Protein 5LY8 (pdb70)

Sequence (230 aa):
VKQKSSERVYHLDFNQTPTGVTLNNGVTAFPYYEHGNDANVQSGPFGYANGIAYPSTERRTASNYWNGPSMSSGTIPKNSNGSNTTANFQFVNRVNVGTTNAAEVGRFEFNLTYQGKIVASLALFDDSASNDDQQWVFSGTVVYYDGSQAQMLFFDLLPRNYYRDGNYNAVITTKMMGDQLTFRLDRIDLGDGGIETRTVSGFSSVPIDGWTAWFPGFSDQQRRGWSINWQDSYFEWINVDYW

InterPro domains:
  IPR006520 Distal tail protein, N-terminal [TIGR01633] (4-124)
  IPR008841 Siphovirus-type tail component, RIFT-related domain [PF05709] (25-118)
  IPR054064 Distal tail component, second carbohydrate binding domain [PF21869] (380-602)
  IPR054738 Siphovirus-type tail component, C-terminal domain [PF22768] (610-678)

B-factor: mean 20.37, std 14.63, range [8.49, 148.37]

Organism: NCBI:txid1414736

Solvent-accessible surface area: 10463 Å² total; per-residue (Å²): 138,138,99,94,66,32,118,44,39,84,13,50,3,112,123,92,15,112,77,32,69,107,48,95,20,31,29,24,18,30,67,112,126,107,66,26,81,52,23,50,41,44,34,88,17,37,70,50,143,17,27,0,88,22,51,69,147,155,80,78,37,63,68,12,48,1,0,0,0,11,12,117,6,86,124,9,88,91,47,28,22,42,25,27,2,44,1,13,0,81,0,42,0,7,2,90,50,47,25,1,0,14,0,0,1,0,0,8,62,142,51,129,6,10,0,3,0,1,0,15,1,86,38,46,99,83,47,48,0,8,0,1,0,17,0,62,40,28,115,133,43,95,99,36,15,108,37,112,5,80,55,124,77,18,131,77,10,36,4,33,1,1,1,18,3,92,27,52,87,0,19,2,65,0,38,31,65,80,94,34,126,19,8,114,35,52,83,98,11,108,41,2,48,86,46,28,3,44,6,4,2,0,0,5,3,13,37,22,69,54,128,39,21,68,28,20,0,39,32,0,39,0,20,3,28,62,1,55,84,140

Secondary structure (DSSP, 8-state):
-EEEEEEEEEE--SS---S-EES-S-----GGGTTPPPPEE-S-EEEETTEEEE-------SSEEE-EEEEE-PPPTTS-SSS-EEEEEEEEEE--TT-BEEEEEEEEETTEEEEEEEEEE--TT---EEEEEEES-GGG-EEEEEEEE-TTTS-SEEEEEEEEEETTEEEEEEEETTTS-EEEEEEE-TTGGG----EEEEE--EETTPPB-EEEEEEEEEEEEEEEE-

Structure (mmCIF, N/CA/C/O backbone):
data_5LY8
#
_entry.id   5LY8
#
_cell.length_a   49.020
_cell.length_b   63.670
_cell.length_c   74.460
_cell.angle_alpha   90.00
_cell.angle_beta   90.00
_cell.angle_gamma   90.00
#
_symmetry.space_group_name_H-M   'P 2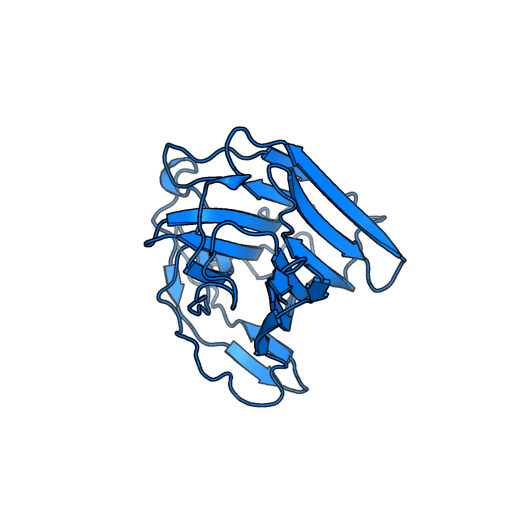1 21 21'
#
loop_
_entity.id
_entity.type
_entity.pdbx_description
1 polymer 'Tail component'
2 non-polymer 'MAGNESIUM ION'
3 water water
#
loop_
_atom_site.group_PDB
_atom_site.id
_atom_site.type_symbol
_atom_site.label_atom_id
_atom_site.label_alt_id
_atom_site.label_comp_id
_atom_site.label_asym_id
_atom_site.label_entity_id
_atom_site.label_seq_id
_atom_site.pdbx_PDB_ins_code
_atom_site.Cartn_x
_atom_site.Cartn_y
_atom_site.Cartn_z
_atom_site.occupancy
_atom_site.B_iso_or_equiv
_atom_site.auth_seq_id
_atom_site.auth_comp_id
_atom_site.auth_asym_id
_atom_site.auth_atom_id
_atom_site.pdbx_PDB_model_num
ATOM 1 N N . VAL A 1 10 ? 65.590 34.195 47.561 1.00 83.19 10 VAL A N 1
ATOM 2 C CA . VAL A 1 10 ? 64.275 34.035 46.890 1.00 81.49 10 VAL A CA 1
ATOM 3 C C . VAL A 1 10 ? 64.360 34.661 45.528 1.00 80.53 10 VAL A C 1
ATOM 4 O O . VAL A 1 10 ? 64.742 35.777 45.427 1.00 80.90 10 VAL A O 1
ATOM 8 N N . LYS A 1 11 ? 63.995 33.902 44.515 1.00 71.60 11 LYS A N 1
ATOM 9 C CA . LYS A 1 11 ? 63.800 34.348 43.152 1.00 68.23 11 LYS A CA 1
ATOM 10 C C . LYS A 1 11 ? 62.347 34.085 42.779 1.00 62.78 11 LYS A C 1
ATOM 11 O O . LYS A 1 11 ? 61.643 33.451 43.515 1.00 61.86 11 LYS A O 1
ATOM 17 N N . GLN A 1 12 ? 61.909 34.591 41.637 1.00 52.04 12 GLN A N 1
ATOM 18 C CA . GLN A 1 12 ? 60.524 34.373 41.191 1.00 47.62 12 GLN A CA 1
ATOM 19 C C . GLN A 1 12 ? 60.403 34.007 39.711 1.00 42.36 12 GLN A C 1
ATOM 20 O O . GLN A 1 12 ? 61.230 34.378 38.930 1.00 39.99 12 GLN A O 1
ATOM 26 N N . LYS A 1 13 ? 59.334 33.306 39.337 1.00 33.01 13 LYS A N 1
ATOM 27 C CA . LYS A 1 13 ? 59.051 33.029 37.936 1.00 30.66 13 LYS A CA 1
ATOM 28 C C . LYS A 1 13 ? 57.526 32.976 37.622 1.00 28.99 13 LYS A C 1
ATOM 29 O O . LYS A 1 13 ? 56.742 33.012 38.540 1.00 29.51 13 LYS A O 1
ATOM 35 N N . SER A 1 14 ? 57.138 32.879 36.346 1.00 21.54 14 SER A N 1
ATOM 36 C CA A SER A 1 14 ? 55.737 32.651 35.997 0.50 20.02 14 SER A CA 1
ATOM 37 C CA B SER A 1 14 ? 55.740 32.652 35.987 0.50 19.71 14 SER A CA 1
ATOM 38 C C . SER A 1 14 ? 55.523 31.159 35.773 1.00 23.04 14 SER A C 1
ATOM 39 O O . SER A 1 14 ? 56.458 30.451 35.365 1.00 23.48 14 SER A O 1
ATOM 44 N N . GLU A 1 15 ? 54.320 30.659 36.112 1.00 17.95 15 GLU A N 1
ATOM 45 C CA . GLU A 1 15 ? 54.004 29.245 35.977 1.00 16.56 15 GLU A CA 1
ATOM 46 C C . GLU A 1 15 ? 52.685 29.115 35.230 1.00 17.44 15 GLU A C 1
ATOM 47 O O . GLU A 1 15 ? 51.628 29.425 35.792 1.00 16.33 15 GLU A O 1
ATOM 53 N N . ARG A 1 16 ? 52.734 28.657 33.981 1.00 16.25 16 ARG A N 1
ATOM 54 C CA . ARG A 1 16 ? 51.539 28.475 33.196 1.00 16.19 16 ARG A CA 1
ATOM 55 C C . ARG A 1 16 ? 50.780 27.246 33.645 1.00 19.65 16 ARG A C 1
ATOM 56 O O . ARG A 1 16 ? 51.382 26.181 33.816 1.00 23.51 16 ARG A O 1
ATOM 64 N N . VAL A 1 17 ? 49.487 27.403 33.925 1.00 14.72 17 VAL A N 1
ATOM 65 C CA . VAL A 1 17 ? 48.628 26.319 34.376 1.00 14.62 17 VAL A CA 1
ATOM 66 C C . VAL A 1 17 ? 48.082 25.577 33.166 1.00 16.06 17 VAL A C 1
ATOM 67 O O . VAL A 1 17 ? 48.028 24.341 33.191 1.00 16.53 17 VAL A O 1
ATOM 71 N N . TYR A 1 18 ? 47.653 26.309 32.123 1.00 13.53 18 TYR A N 1
ATOM 72 C CA . TYR A 1 18 ? 47.125 25.658 30.930 1.00 14.10 18 TYR A CA 1
ATOM 73 C C . TYR A 1 18 ? 47.263 26.662 29.824 1.00 14.13 18 TYR A C 1
ATOM 74 O O . TYR A 1 18 ? 47.398 27.860 30.082 1.00 13.93 18 TYR A O 1
ATOM 83 N N . HIS A 1 19 ? 47.170 26.168 28.593 1.00 13.98 19 HIS A N 1
ATOM 84 C CA . HIS A 1 19 ? 47.167 27.008 27.420 1.00 13.14 19 HIS A CA 1
ATOM 85 C C . HIS A 1 19 ? 46.330 26.328 26.359 1.00 15.25 19 HIS A C 1
ATOM 86 O O . HIS A 1 19 ? 46.597 25.174 25.987 1.00 15.30 19 HIS A O 1
ATOM 93 N N . LEU A 1 20 ? 45.282 27.012 25.907 1.00 12.75 20 LEU A N 1
ATOM 94 C CA . LEU A 1 20 ? 44.472 26.550 24.780 1.00 12.59 20 LEU A CA 1
ATOM 95 C C . LEU A 1 20 ? 44.804 27.398 23.568 1.00 12.11 20 LEU A C 1
ATOM 96 O O . LEU A 1 20 ? 44.631 28.611 23.616 1.00 13.03 20 LEU A O 1
ATOM 101 N N . ASP A 1 21 ? 45.303 26.782 22.505 1.00 12.82 21 ASP A N 1
ATOM 102 C CA . ASP A 1 21 ? 45.518 27.491 21.240 1.00 12.90 21 ASP A CA 1
ATOM 103 C C . ASP A 1 21 ? 44.446 27.148 20.209 1.00 13.96 21 ASP A C 1
ATOM 104 O O . ASP A 1 21 ? 44.418 27.750 19.134 1.00 13.36 21 ASP A O 1
ATOM 109 N N . PHE A 1 22 ? 43.587 26.172 20.505 1.00 12.88 22 PHE A N 1
ATOM 110 C CA . PHE A 1 22 ? 42.458 25.758 19.665 1.00 13.17 22 PHE A CA 1
ATOM 111 C C . PHE A 1 22 ? 42.882 25.116 18.350 1.00 15.72 22 PHE A C 1
ATOM 112 O O . PHE A 1 22 ? 42.015 24.925 17.499 1.00 17.08 22 PHE A O 1
ATOM 120 N N . ASN A 1 23 ? 44.158 24.733 18.202 1.00 13.61 23 ASN A N 1
ATOM 121 C CA . ASN A 1 23 ? 44.603 24.027 16.974 1.00 14.99 23 ASN A CA 1
ATOM 122 C C . ASN A 1 23 ? 43.962 22.626 16.898 1.00 23.47 23 ASN A C 1
ATOM 123 O O . ASN A 1 23 ? 43.733 22.085 15.853 1.00 21.31 23 ASN A O 1
ATOM 128 N N . GLN A 1 24 ? 43.703 22.063 18.056 1.00 24.24 24 GLN A N 1
ATOM 129 C CA . GLN A 1 24 ? 43.023 20.806 18.258 1.00 25.44 24 GLN A CA 1
ATOM 130 C C . GLN A 1 24 ? 41.992 21.002 19.376 1.00 26.44 24 GLN A C 1
ATOM 131 O O . GLN A 1 24 ? 42.110 21.925 20.172 1.00 21.72 24 GLN A O 1
ATOM 137 N N . THR A 1 25 ? 41.005 20.122 19.426 1.00 23.23 25 THR A N 1
ATOM 138 C CA . THR A 1 25 ? 39.995 20.131 20.466 1.00 22.25 25 THR A CA 1
ATOM 139 C C . THR A 1 25 ? 40.650 20.230 21.854 1.00 21.19 25 THR A C 1
ATOM 140 O O . THR A 1 25 ? 41.557 19.500 22.166 1.00 19.07 25 THR A O 1
ATOM 144 N N . PRO A 1 26 ? 40.226 21.236 22.614 1.00 16.38 26 PRO A N 1
ATOM 145 C CA . PRO A 1 26 ? 40.799 21.408 23.953 1.00 15.89 26 PRO A CA 1
ATOM 146 C C . PRO A 1 26 ? 40.661 20.164 24.830 1.00 18.23 26 PRO A C 1
ATOM 147 O O . PRO A 1 26 ? 39.650 19.459 24.768 1.00 18.21 26 PRO A O 1
ATOM 151 N N . THR A 1 27 ? 41.678 19.924 25.646 1.00 16.68 27 THR A N 1
ATOM 152 C CA . THR A 1 27 ? 41.678 18.860 26.642 1.00 16.98 27 THR A CA 1
ATOM 153 C C . THR A 1 27 ? 41.829 19.523 28.011 1.00 16.42 27 THR A C 1
ATOM 154 O O . THR A 1 27 ? 42.192 20.687 28.112 1.00 17.46 27 THR A O 1
ATOM 158 N N . GLY A 1 28 ? 41.519 18.763 29.058 1.00 16.47 28 GLY A N 1
ATOM 159 C CA . GLY A 1 28 ? 41.616 19.222 30.437 1.00 16.61 28 GLY A CA 1
ATOM 160 C C . GLY A 1 28 ? 40.617 20.307 30.748 1.00 18.26 28 GLY A C 1
ATOM 161 O O . GLY A 1 28 ? 40.888 21.184 31.582 1.00 18.97 28 GLY A O 1
ATOM 162 N N . VAL A 1 29 ? 39.461 20.254 30.076 1.00 14.79 29 VAL A N 1
ATOM 163 C CA . VAL A 1 29 ? 38.387 21.230 30.248 1.00 13.72 29 VAL A CA 1
ATOM 164 C C . VAL A 1 29 ? 37.045 20.526 30.309 1.00 17.05 29 VAL A C 1
ATOM 165 O O . VAL A 1 29 ? 36.917 19.361 29.879 1.00 18.94 29 VAL A O 1
ATOM 169 N N . THR A 1 30 ? 36.019 21.242 30.805 1.00 15.40 30 THR A N 1
ATOM 170 C CA . THR A 1 30 ? 34.663 20.731 30.811 1.00 16.29 30 THR A CA 1
ATOM 171 C C . THR A 1 30 ? 33.747 21.713 30.117 1.00 16.61 30 THR A C 1
ATOM 172 O O . THR A 1 30 ? 33.925 22.936 30.223 1.00 14.81 30 THR A O 1
ATOM 176 N N . LEU A 1 31 ? 32.771 21.182 29.410 1.00 14.57 31 LEU A N 1
ATOM 177 C CA . LEU A 1 31 ? 31.838 21.957 28.628 1.00 14.18 31 LEU A CA 1
ATOM 178 C C . LEU A 1 31 ? 30.540 22.166 29.333 1.00 14.72 31 LEU A C 1
ATOM 179 O O . LEU A 1 31 ? 29.993 21.238 29.927 1.00 14.94 31 LEU A O 1
ATOM 184 N N . ASN A 1 32 ? 30.020 23.400 29.274 1.00 12.90 32 ASN A N 1
ATOM 185 C CA . ASN A 1 32 ? 28.684 23.712 29.752 1.00 12.91 32 ASN A CA 1
ATOM 186 C C . ASN A 1 32 ? 28.388 23.302 31.201 1.00 14.04 32 ASN A C 1
ATOM 187 O O . ASN A 1 32 ? 27.248 22.928 31.515 1.00 14.58 32 ASN A O 1
ATOM 192 N N . ASN A 1 33 ? 29.368 23.467 32.100 1.00 13.03 33 ASN A N 1
ATOM 193 C CA . ASN A 1 33 ? 29.157 23.112 33.505 1.00 13.63 33 ASN A CA 1
ATOM 194 C C . ASN A 1 33 ? 29.970 24.020 34.426 1.00 17.12 33 ASN A C 1
ATOM 195 O O . ASN A 1 33 ? 30.473 23.566 35.474 1.00 18.19 33 ASN A O 1
ATOM 200 N N . GLY A 1 34 ? 30.101 25.286 34.043 1.00 13.88 34 GLY A N 1
ATOM 201 C CA . GLY A 1 34 ? 30.866 26.235 34.828 1.00 13.05 34 GLY A CA 1
ATOM 202 C C . GLY A 1 34 ? 30.017 27.227 35.582 1.00 13.29 34 GLY A C 1
ATOM 203 O O . GLY A 1 34 ? 28.851 26.969 35.889 1.00 13.10 34 GLY A O 1
ATOM 204 N N . VAL A 1 35 ? 30.610 28.381 35.863 1.00 11.16 35 VAL A N 1
ATOM 205 C CA . VAL A 1 35 ? 29.961 29.409 36.674 1.00 10.70 35 VAL A CA 1
ATOM 206 C C . VAL A 1 35 ? 29.801 30.668 35.842 1.00 10.39 35 VAL A C 1
ATOM 207 O O . VAL A 1 35 ? 30.761 31.137 35.218 1.00 11.27 35 VAL A O 1
ATOM 211 N N . THR A 1 36 ? 28.577 31.211 35.815 1.00 10.20 36 THR A N 1
ATOM 212 C CA . THR A 1 36 ? 28.277 32.471 35.112 1.00 10.36 36 THR A CA 1
ATOM 213 C C . THR A 1 36 ? 28.023 33.579 36.111 1.00 10.50 36 THR A C 1
ATOM 214 O O . THR A 1 36 ? 27.689 33.296 37.257 1.00 12.38 36 THR A O 1
ATOM 218 N N . ALA A 1 37 ? 28.211 34.840 35.703 1.00 10.15 37 ALA A N 1
ATOM 219 C CA . ALA A 1 37 ? 28.094 35.979 36.595 1.00 10.80 37 ALA A CA 1
ATOM 220 C C . ALA A 1 37 ? 26.876 36.857 36.338 1.00 11.74 37 ALA A C 1
ATOM 221 O O . ALA A 1 37 ? 26.357 37.464 37.280 1.00 11.94 37 ALA A O 1
ATOM 223 N N . PHE A 1 38 ? 26.398 36.949 35.082 1.00 10.60 38 PHE A N 1
ATOM 224 C CA . PHE A 1 38 ? 25.308 37.871 34.752 1.00 10.63 38 PHE A CA 1
ATOM 225 C C . PHE A 1 38 ? 24.161 37.706 35.760 1.00 11.39 38 PHE A C 1
ATOM 226 O O . PHE A 1 38 ? 23.622 36.604 35.917 1.00 10.68 38 PHE A O 1
ATOM 234 N N . PRO A 1 39 ? 23.764 38.796 36.444 1.00 10.46 39 PRO A N 1
ATOM 235 C CA . PRO A 1 39 ? 22.746 38.675 37.512 1.00 10.70 39 PRO A CA 1
ATOM 236 C C . PRO A 1 39 ? 21.346 38.740 36.923 1.00 11.79 39 PRO A C 1
ATOM 237 O O . PRO A 1 39 ? 20.627 39.752 37.038 1.00 11.55 39 PRO A O 1
ATOM 241 N N . TYR A 1 40 ? 20.952 37.628 36.283 1.00 10.58 40 TYR A N 1
ATOM 242 C CA . TYR A 1 40 ? 19.657 37.562 35.604 1.00 10.32 40 TYR A CA 1
ATOM 243 C C . TYR A 1 40 ? 18.500 37.945 36.501 1.00 12.72 40 TYR A C 1
ATOM 244 O O . TYR A 1 40 ? 17.536 38.551 36.040 1.00 12.27 40 TYR A O 1
ATOM 253 N N . TYR A 1 41 ? 18.612 37.597 37.783 1.00 11.79 41 TYR A N 1
ATOM 254 C CA . TYR A 1 41 ? 17.596 37.809 38.816 1.00 12.65 41 TYR A CA 1
ATOM 255 C C . TYR A 1 41 ? 17.370 39.293 39.124 1.00 13.78 41 TYR A C 1
ATOM 256 O O . TYR A 1 41 ? 16.419 39.625 39.827 1.00 16.93 41 TYR A O 1
ATOM 265 N N . GLU A 1 42 ? 18.303 40.161 38.720 1.00 11.97 42 GLU A N 1
ATOM 266 C CA . GLU A 1 42 ? 18.143 41.610 38.856 1.00 11.99 42 GLU A CA 1
ATOM 267 C C . GLU A 1 42 ? 17.631 42.249 37.576 1.00 13.07 42 GLU A C 1
ATOM 268 O O . GLU A 1 42 ? 17.267 43.412 37.610 1.00 13.71 42 GLU A O 1
ATOM 274 N N . HIS A 1 43 ? 17.667 41.521 36.457 1.00 11.76 43 HIS A N 1
ATOM 275 C CA . HIS A 1 43 ? 17.335 42.083 35.150 1.00 11.87 43 HIS A CA 1
ATOM 276 C C . HIS A 1 43 ? 15.999 41.604 34.597 1.00 12.75 43 HIS A C 1
ATOM 277 O O . HIS A 1 43 ? 15.685 41.867 33.425 1.00 13.82 43 HIS A O 1
ATOM 284 N N . GLY A 1 44 ? 15.203 40.917 35.417 1.00 12.97 44 GLY A N 1
ATOM 285 C CA . GLY A 1 44 ? 13.926 40.382 34.966 1.00 13.94 44 GLY A CA 1
ATOM 286 C C . GLY A 1 44 ? 14.046 39.184 34.045 1.00 14.65 44 GLY A C 1
ATOM 287 O O . GLY A 1 44 ? 13.090 38.830 33.351 1.00 16.72 44 GLY A O 1
ATOM 288 N N . ASN A 1 45 ? 15.217 38.543 34.034 1.00 12.66 45 ASN A N 1
ATOM 289 C CA . ASN A 1 45 ? 15.460 37.393 33.170 1.00 12.78 45 ASN A CA 1
ATOM 290 C C . ASN A 1 45 ? 15.405 36.097 33.954 1.00 13.95 45 ASN A C 1
ATOM 291 O O . ASN A 1 45 ? 15.574 36.068 35.178 1.00 14.15 45 ASN A O 1
ATOM 296 N N . ASP A 1 46 ? 15.254 34.994 33.211 1.00 13.11 46 ASP A N 1
ATOM 297 C CA . ASP A 1 46 ? 15.344 33.672 33.808 1.00 13.83 46 ASP A CA 1
ATOM 298 C C . ASP A 1 46 ? 16.819 33.253 33.841 1.00 13.75 46 ASP A C 1
ATOM 299 O O . ASP A 1 46 ? 17.704 33.945 33.293 1.00 13.44 46 ASP A O 1
ATOM 304 N N . ALA A 1 47 ? 17.105 32.130 34.513 1.00 13.36 47 ALA A N 1
ATOM 305 C CA . ALA A 1 47 ? 18.466 31.700 34.742 1.00 12.92 47 ALA A CA 1
ATOM 306 C C . ALA A 1 47 ? 19.307 31.572 33.494 1.00 13.09 47 ALA A C 1
ATOM 307 O O . ALA A 1 47 ? 18.865 31.042 32.488 1.00 13.44 47 ALA A O 1
ATOM 309 N N . ASN A 1 48 ? 20.578 31.981 33.620 1.00 11.37 48 ASN A N 1
ATOM 310 C CA . ASN A 1 48 ? 21.560 31.821 32.546 1.00 11.56 48 ASN A CA 1
ATOM 311 C C . ASN A 1 48 ? 21.692 30.347 32.158 1.00 13.39 48 ASN A C 1
ATOM 312 O O . ASN A 1 48 ? 21.707 29.480 33.043 1.00 13.85 48 ASN A O 1
ATOM 317 N N . VAL A 1 49 ? 21.871 30.071 30.872 1.00 11.99 49 VAL A N 1
ATOM 318 C CA . VAL A 1 49 ? 22.061 28.701 30.388 1.00 11.81 49 VAL A CA 1
ATOM 319 C C . VAL A 1 49 ? 23.396 28.581 29.681 1.00 12.73 49 VAL A C 1
ATOM 320 O O . VAL A 1 49 ? 23.787 29.458 28.897 1.00 11.51 49 VAL A O 1
ATOM 324 N N . GLN A 1 50 ? 24.085 27.473 29.954 1.00 11.75 50 GLN A N 1
ATOM 325 C CA . GLN A 1 50 ? 25.333 27.114 29.297 1.00 11.41 50 GLN A CA 1
ATOM 326 C C . GLN A 1 50 ? 25.019 25.885 28.454 1.00 13.51 50 GLN A C 1
ATOM 327 O O . GLN A 1 50 ? 24.731 24.824 29.007 1.00 13.39 50 GLN A O 1
ATOM 333 N N . SER A 1 51 ? 24.952 26.058 27.130 1.00 11.55 51 SER A N 1
ATOM 334 C CA . SER A 1 51 ? 24.630 24.943 26.235 1.00 12.17 51 SER A CA 1
ATOM 335 C C . SER A 1 51 ? 25.203 25.191 24.872 1.00 13.04 51 SER A C 1
ATOM 336 O O . SER A 1 51 ? 25.468 26.325 24.491 1.00 13.13 51 SER A O 1
ATOM 339 N N . GLY A 1 52 ? 25.304 24.122 24.114 1.00 13.59 52 GLY A N 1
ATOM 340 C CA . GLY A 1 52 ? 25.768 24.191 22.745 1.00 13.78 52 GLY A CA 1
ATOM 341 C C . GLY A 1 52 ? 27.260 23.994 22.589 1.00 14.51 52 GLY A C 1
ATOM 342 O O . GLY A 1 52 ? 28.013 23.960 23.557 1.00 14.99 52 GLY A O 1
ATOM 343 N N . PRO A 1 53 ? 27.703 23.863 21.335 1.00 14.54 53 PRO A N 1
ATOM 344 C CA . PRO A 1 53 ? 29.107 23.551 21.066 1.00 14.79 53 PRO A CA 1
ATOM 345 C C . PRO A 1 53 ? 29.960 24.761 20.696 1.00 14.74 53 PRO A C 1
ATOM 346 O O . PRO A 1 53 ? 29.463 25.848 20.404 1.00 13.16 53 PRO A O 1
ATOM 350 N N . PHE A 1 54 ? 31.262 24.515 20.623 1.00 14.34 54 PHE A N 1
ATOM 351 C CA . PHE A 1 54 ? 32.227 25.380 19.970 1.00 13.41 54 PHE A CA 1
ATOM 352 C C . PHE A 1 54 ? 32.669 24.640 18.727 1.00 15.64 54 PHE A C 1
ATOM 353 O O . PHE A 1 54 ? 32.953 23.439 18.814 1.00 16.79 54 PHE A O 1
ATOM 361 N N . GLY A 1 55 ? 32.790 25.349 17.622 1.00 13.81 55 GLY A N 1
ATOM 362 C CA . GLY A 1 55 ? 33.414 24.771 16.434 1.00 14.72 55 GLY A CA 1
ATOM 363 C C . GLY A 1 55 ? 34.853 25.259 16.355 1.00 15.39 55 GLY A C 1
ATOM 364 O O . GLY A 1 55 ? 35.119 26.414 16.700 1.00 16.25 55 GLY A O 1
ATOM 365 N N . TYR A 1 56 ? 35.813 24.406 15.953 1.00 15.44 56 TYR A N 1
ATOM 366 C CA . TYR A 1 56 ? 37.208 24.830 15.877 1.00 15.56 56 TYR A CA 1
ATOM 367 C C . TYR A 1 56 ? 37.693 24.881 14.445 1.00 17.41 56 TYR A C 1
ATOM 368 O O . TYR A 1 56 ? 37.533 23.901 13.717 1.00 18.17 56 TYR A O 1
ATOM 377 N N . ALA A 1 57 ? 38.266 26.015 14.021 1.00 14.85 57 ALA A N 1
ATOM 378 C CA . ALA A 1 57 ? 38.877 26.130 12.696 1.00 13.41 57 ALA A CA 1
ATOM 379 C C . ALA A 1 57 ? 40.011 27.124 12.769 1.00 12.72 57 ALA A C 1
ATOM 380 O O . ALA A 1 57 ? 39.858 28.179 13.369 1.00 12.56 57 ALA A O 1
ATOM 382 N N . ASN A 1 58 ? 41.135 26.820 12.106 1.00 13.05 58 ASN A N 1
ATOM 383 C CA . ASN A 1 58 ? 42.237 27.763 11.969 1.00 13.78 58 ASN A CA 1
ATOM 384 C C . ASN A 1 58 ? 42.811 28.273 13.284 1.00 13.53 58 ASN A C 1
ATOM 385 O O . ASN A 1 58 ? 43.231 29.426 13.343 1.00 14.68 58 ASN A O 1
ATOM 390 N N . GLY A 1 59 ? 42.791 27.437 14.324 1.00 12.52 59 GLY A N 1
ATOM 391 C CA . GLY A 1 59 ? 43.322 27.842 15.625 1.00 11.44 59 GLY A CA 1
ATOM 392 C C . GLY A 1 59 ? 42.396 28.774 16.372 1.00 13.13 59 GLY A C 1
ATOM 393 O O . GLY A 1 59 ? 42.833 29.553 17.235 1.00 12.98 59 GLY A O 1
ATOM 394 N N . ILE A 1 60 ? 41.096 28.698 16.052 1.00 12.10 60 ILE A N 1
ATOM 395 C CA . ILE A 1 60 ? 40.089 29.589 16.604 1.00 11.43 60 ILE A CA 1
ATOM 396 C C . ILE A 1 60 ? 38.840 28.809 17.014 1.00 12.56 60 ILE A C 1
ATOM 397 O O . ILE A 1 60 ? 38.392 27.913 16.290 1.00 12.51 60 ILE A O 1
ATOM 402 N N . ALA A 1 61 ? 38.295 29.149 18.188 1.00 11.73 61 ALA A N 1
ATOM 403 C CA . ALA A 1 61 ? 37.038 28.592 18.670 1.00 11.55 61 ALA A CA 1
ATOM 404 C C . ALA A 1 61 ? 35.895 29.532 18.308 1.00 13.06 61 ALA A C 1
ATOM 405 O O . ALA A 1 61 ? 35.952 30.746 18.607 1.00 13.04 61 ALA A O 1
ATOM 407 N N . TYR A 1 62 ? 34.830 28.970 17.707 1.00 11.77 62 TYR A N 1
ATOM 408 C CA . TYR A 1 62 ? 33.654 29.712 17.281 1.00 11.76 62 TYR A CA 1
ATOM 409 C C . TYR A 1 62 ? 32.470 29.228 18.103 1.00 13.56 62 TYR A C 1
ATOM 410 O O . TYR A 1 62 ? 31.964 28.134 17.872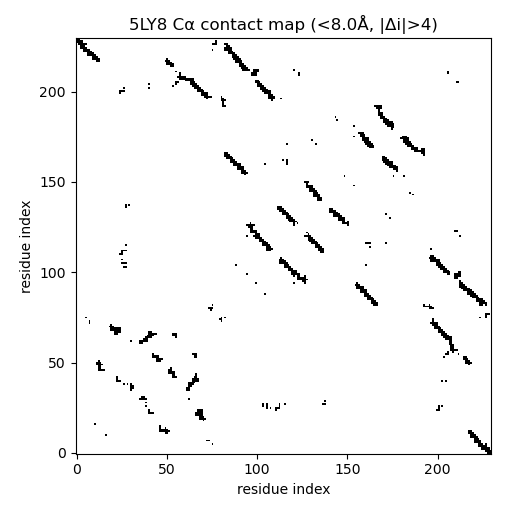 1.00 13.60 62 TYR A O 1
ATOM 419 N N . PRO A 1 63 ? 32.057 29.986 19.129 1.00 12.67 63 PRO A N 1
ATOM 420 C CA . PRO A 1 63 ? 30.907 29.533 19.914 1.00 13.52 63 PRO A CA 1
ATOM 421 C C . PRO A 1 63 ? 29.637 29.521 19.060 1.00 15.33 63 PRO A C 1
ATOM 422 O O . PRO A 1 63 ? 29.447 30.399 18.213 1.00 16.17 63 PRO A O 1
ATOM 426 N N . SER A 1 64 ? 28.805 28.484 19.215 1.00 14.03 64 SER A N 1
ATOM 427 C CA . SER A 1 64 ? 27.519 28.386 18.512 1.00 16.02 64 SER A CA 1
ATOM 428 C C . SER A 1 64 ? 26.276 28.679 19.344 1.00 19.93 64 SER A C 1
ATOM 429 O O . SER A 1 64 ? 26.106 28.074 20.412 1.00 19.53 64 SER A O 1
ATOM 432 N N . THR A 1 65 ? 25.362 29.530 18.825 1.00 18.52 65 THR A N 1
ATOM 433 C CA . THR A 1 65 ? 24.081 29.844 19.469 1.00 19.64 65 THR A CA 1
ATOM 434 C C . THR A 1 65 ? 22.978 29.715 18.415 1.00 23.16 65 THR A C 1
ATOM 435 O O . THR A 1 65 ? 23.256 29.701 17.205 1.00 22.22 65 THR A O 1
ATOM 439 N N . GLU A 1 66 ? 21.733 29.596 18.864 1.00 24.44 66 GLU A N 1
ATOM 440 C CA . GLU A 1 66 ? 20.581 29.593 17.972 1.00 26.07 66 GLU A CA 1
ATOM 441 C C . GLU A 1 66 ? 19.655 30.677 18.371 1.00 28.51 66 GLU A C 1
ATOM 442 O O . GLU A 1 66 ? 19.608 31.065 19.555 1.00 26.21 66 GLU A O 1
ATOM 448 N N A ARG A 1 67 ? 18.889 31.190 17.397 0.50 26.55 67 ARG A N 1
ATOM 449 N N B ARG A 1 67 ? 18.913 31.184 17.390 0.50 26.59 67 ARG A N 1
ATOM 450 C CA A ARG A 1 67 ? 17.914 32.228 17.657 0.50 26.58 67 ARG A CA 1
ATOM 451 C CA B ARG A 1 67 ? 17.894 32.194 17.577 0.50 26.69 67 ARG A CA 1
ATOM 452 C C A ARG A 1 67 ? 16.618 31.535 18.050 0.50 31.13 67 ARG A C 1
ATOM 453 C C B ARG A 1 67 ? 16.623 31.498 18.030 0.50 31.14 67 ARG A C 1
ATOM 454 O O A ARG A 1 67 ? 15.784 31.213 17.205 0.50 31.98 67 ARG A O 1
ATOM 455 O O B ARG A 1 67 ? 15.777 31.171 17.202 0.50 31.92 67 ARG A O 1
ATOM 470 N N . THR A 1 68 ? 16.437 31.322 19.348 1.00 26.22 68 THR A N 1
ATOM 471 C CA . THR A 1 68 ? 15.348 30.641 20.102 1.00 26.25 68 THR A CA 1
ATOM 472 C C . THR A 1 68 ? 14.722 31.562 21.136 1.00 28.08 68 THR A C 1
ATOM 473 O O . THR A 1 68 ? 15.418 32.039 22.001 1.00 22.67 68 THR A O 1
ATOM 477 N N . ALA A 1 69 ? 13.419 31.746 21.078 1.00 23.68 69 ALA A N 1
ATOM 478 C CA . ALA A 1 69 ? 12.790 32.897 21.705 1.00 22.36 69 ALA A CA 1
ATOM 479 C C . ALA A 1 69 ? 12.769 32.472 23.172 1.00 21.75 69 ALA A C 1
ATOM 480 O O . ALA A 1 69 ? 12.466 31.311 23.477 1.00 20.93 69 ALA A O 1
ATOM 482 N N . SER A 1 70 ? 13.244 33.348 24.075 1.00 17.45 70 SER A N 1
ATOM 483 C CA . SER A 1 70 ? 13.334 32.997 25.485 1.00 16.88 70 SER A CA 1
ATOM 484 C C . SER A 1 70 ? 13.457 34.265 26.303 1.00 17.15 70 SER A C 1
ATOM 485 O O . SER A 1 70 ? 13.476 35.374 25.747 1.00 17.39 70 SER A O 1
ATOM 488 N N . ASN A 1 71 ? 13.563 34.091 27.621 1.00 14.73 71 ASN A N 1
ATOM 489 C CA . ASN A 1 71 ? 13.805 35.211 28.521 1.00 13.98 71 ASN A CA 1
ATOM 490 C C . ASN A 1 71 ? 15.146 34.982 29.236 1.00 14.97 71 ASN A C 1
ATOM 491 O O . ASN A 1 71 ? 15.278 35.322 30.413 1.00 15.02 71 ASN A O 1
ATOM 496 N N . TYR A 1 72 ? 16.152 34.431 28.532 1.00 12.63 72 TYR A N 1
ATOM 497 C CA . TYR A 1 72 ? 17.445 34.202 29.176 1.00 12.15 72 TYR A CA 1
ATOM 498 C C . TYR A 1 72 ? 18.581 34.221 28.191 1.00 12.48 72 TYR A C 1
ATOM 499 O O . TYR A 1 72 ? 18.383 34.021 26.995 1.00 12.86 72 TYR A O 1
ATOM 508 N N . TRP A 1 73 ? 19.779 34.423 28.731 1.00 11.21 73 TRP A N 1
ATOM 509 C CA . TRP A 1 73 ? 21.029 34.344 27.983 1.00 10.23 73 TRP A CA 1
ATOM 510 C C . TRP A 1 73 ? 21.439 32.871 27.894 1.00 11.49 73 TRP A C 1
ATOM 511 O O . TRP A 1 73 ? 21.403 32.151 28.907 1.00 11.79 73 TRP A O 1
ATOM 522 N N . ASN A 1 74 ? 21.802 32.437 26.690 1.00 10.76 74 ASN A N 1
ATOM 523 C CA . ASN A 1 74 ? 22.186 31.043 26.464 1.00 11.61 74 ASN A CA 1
ATOM 524 C C . ASN A 1 74 ? 23.329 30.955 25.460 1.00 11.90 74 ASN A C 1
ATOM 525 O O . ASN A 1 74 ? 23.262 31.570 24.392 1.00 12.20 74 ASN A O 1
ATOM 530 N N . GLY A 1 75 ? 24.398 30.248 25.815 1.00 10.78 75 GLY A N 1
ATOM 531 C CA . GLY A 1 75 ? 25.468 29.971 24.871 1.00 10.61 75 GLY A CA 1
ATOM 532 C C . GLY A 1 75 ? 26.449 29.020 25.506 1.00 11.12 75 GLY A C 1
ATOM 533 O O . GLY A 1 75 ? 26.301 28.663 26.681 1.00 10.74 75 GLY A O 1
ATOM 534 N N . PRO A 1 76 ? 27.455 28.618 24.743 1.00 10.27 76 PRO A N 1
ATOM 535 C CA . PRO A 1 76 ? 28.411 27.626 25.244 1.00 10.63 76 PRO A CA 1
ATOM 536 C C . PRO A 1 76 ? 29.390 28.163 26.261 1.00 10.93 76 PRO A C 1
ATOM 537 O O . PRO A 1 76 ? 29.736 29.345 26.226 1.00 10.03 76 PRO A O 1
ATOM 541 N N . SER A 1 77 ? 29.831 27.285 27.152 1.00 10.77 77 SER A N 1
ATOM 542 C CA . SER A 1 77 ? 30.886 27.604 28.087 1.00 10.07 77 SER A CA 1
ATOM 543 C C . SER A 1 77 ? 31.930 26.524 28.120 1.00 10.92 77 SER A C 1
ATOM 544 O O . SER A 1 77 ? 31.658 25.345 27.793 1.00 11.28 77 SER A O 1
ATOM 547 N N . MET A 1 78 ? 33.119 26.913 28.571 1.00 11.22 78 MET A N 1
ATOM 548 C CA . MET A 1 78 ? 34.252 26.021 28.757 1.00 10.34 78 MET A CA 1
ATOM 549 C C . MET A 1 78 ? 34.878 26.389 30.087 1.00 11.87 78 MET A C 1
ATOM 550 O O . MET A 1 78 ? 34.996 27.581 30.407 1.00 11.16 78 MET A O 1
ATOM 555 N N A SER A 1 79 ? 35.269 25.369 30.871 0.50 10.78 79 SER A N 1
ATOM 556 N N B SER A 1 79 ? 35.273 25.383 30.862 0.50 11.47 79 SER A N 1
ATOM 557 C CA A SER A 1 79 ? 35.826 25.588 32.202 0.50 10.66 79 SER A CA 1
ATOM 558 C CA B SER A 1 79 ? 35.855 25.628 32.176 0.50 11.80 79 SER A CA 1
ATOM 559 C C A SER A 1 79 ? 36.993 24.677 32.454 0.50 13.06 79 SER A C 1
ATOM 560 C C B SER A 1 79 ? 36.983 24.677 32.463 0.50 13.79 79 SER A C 1
ATOM 561 O O A SER A 1 79 ? 37.069 23.597 31.883 0.50 12.76 79 SER A O 1
ATOM 562 O O B SER A 1 79 ? 37.060 23.609 31.880 0.50 13.43 79 SER A O 1
ATOM 567 N N . GLY A 1 80 ? 37.818 25.068 33.411 1.00 12.55 80 GLY A N 1
ATOM 568 C CA . GLY A 1 80 ? 38.935 24.231 33.841 1.00 13.79 80 GLY A CA 1
ATOM 569 C C . GLY A 1 80 ? 39.271 24.507 35.288 1.00 14.87 80 GLY A C 1
ATOM 570 O O . GLY A 1 80 ? 38.804 25.487 35.885 1.00 13.53 80 GLY A O 1
ATOM 571 N N . THR A 1 81 ? 40.105 23.645 35.846 1.00 13.45 81 THR A N 1
ATOM 572 C CA . THR A 1 81 ? 40.558 23.756 37.230 1.00 13.86 81 THR A CA 1
ATOM 573 C C . THR A 1 81 ? 41.931 24.385 37.315 1.00 15.52 81 THR A C 1
ATOM 574 O O . THR A 1 81 ? 42.755 24.241 36.399 1.00 15.99 81 THR A O 1
ATOM 578 N N . ILE A 1 82 ? 42.163 25.105 38.415 1.00 13.39 82 ILE A N 1
ATOM 579 C CA . ILE A 1 82 ? 43.431 25.801 38.630 1.00 12.95 82 ILE A CA 1
ATOM 580 C C . ILE A 1 82 ? 44.012 25.317 39.946 1.00 15.51 82 ILE A C 1
ATOM 581 O O . ILE A 1 82 ? 43.424 25.588 40.993 1.00 14.74 82 ILE A O 1
ATOM 586 N N . PRO A 1 83 ? 45.147 24.592 39.922 1.00 14.99 83 PRO A N 1
ATOM 587 C CA . PRO A 1 83 ? 45.773 24.151 41.174 1.00 16.53 83 PRO A CA 1
ATOM 588 C C . PRO A 1 83 ? 46.633 25.276 41.763 1.00 15.29 83 PRO A C 1
ATOM 589 O O . PRO A 1 83 ? 46.890 26.297 41.124 1.00 14.80 83 PRO A O 1
ATOM 593 N N . LYS A 1 84 ? 47.074 25.084 42.998 1.00 15.45 84 LYS A N 1
ATOM 594 C CA . LYS A 1 84 ? 47.982 26.013 43.680 1.00 16.15 84 LYS A CA 1
ATOM 595 C C . LYS A 1 84 ? 49.290 26.139 42.889 1.00 16.98 84 LYS A C 1
ATOM 596 O O . LYS A 1 84 ? 49.670 25.232 42.136 1.00 17.23 84 LYS A O 1
ATOM 602 N N . ASN A 1 85 ? 49.975 27.267 43.049 1.00 15.11 85 ASN A N 1
ATOM 603 C CA . ASN A 1 85 ? 51.276 27.423 42.405 1.00 15.72 85 ASN A CA 1
ATOM 604 C C . ASN A 1 85 ? 52.320 26.491 43.109 1.00 17.36 85 ASN A C 1
ATOM 605 O O . ASN A 1 85 ? 52.015 25.846 44.119 1.00 17.71 85 ASN A O 1
ATOM 610 N N . SER A 1 86 ? 53.537 26.405 42.576 1.00 17.80 86 SER A N 1
ATOM 611 C CA . SER A 1 86 ? 54.560 25.520 43.125 1.00 18.00 86 SER A CA 1
ATOM 612 C C . SER A 1 86 ? 55.002 25.894 44.536 1.00 21.68 86 SER A C 1
ATOM 613 O O . SER A 1 86 ? 55.636 25.072 45.218 1.00 21.34 86 SER A O 1
ATOM 616 N N . ASN A 1 87 ? 54.677 27.126 44.989 1.00 19.33 87 ASN A N 1
ATOM 617 C CA . ASN A 1 87 ? 54.961 27.563 46.352 1.00 18.74 87 ASN A CA 1
ATOM 618 C C . ASN A 1 87 ? 53.779 27.264 47.299 1.00 20.93 87 ASN A C 1
ATOM 619 O O . ASN A 1 87 ? 53.784 27.699 48.453 1.00 22.57 87 ASN A O 1
ATOM 624 N N . GLY A 1 88 ? 52.768 26.550 46.784 1.00 18.42 88 GLY A N 1
ATOM 625 C CA . GLY A 1 88 ? 51.616 26.138 47.578 1.00 18.13 88 GLY A CA 1
ATOM 626 C C . GLY A 1 88 ? 50.589 27.212 47.831 1.00 17.43 88 GLY A C 1
ATOM 627 O O . GLY A 1 88 ? 49.830 27.113 48.798 1.00 19.25 88 GLY A O 1
ATOM 628 N N . SER A 1 89 ? 50.527 28.232 46.973 1.00 16.18 89 SER A N 1
ATOM 629 C CA . SER A 1 89 ? 49.543 29.300 47.142 1.00 16.05 89 SER A CA 1
ATOM 630 C C . SER A 1 89 ? 48.585 29.359 45.984 1.00 15.89 89 SER A C 1
ATOM 631 O O . SER A 1 89 ? 48.980 29.207 44.821 1.00 15.37 89 SER A O 1
ATOM 634 N N . ASN A 1 90 ? 47.310 29.614 46.303 1.00 14.73 90 ASN A N 1
ATOM 635 C CA . ASN A 1 90 ? 46.316 29.932 45.292 1.00 14.31 90 ASN A CA 1
ATOM 636 C C . ASN A 1 90 ? 45.726 31.332 45.540 1.00 14.77 90 ASN A C 1
ATOM 637 O O . ASN A 1 90 ? 44.726 31.724 44.926 1.00 13.68 90 ASN A O 1
ATOM 642 N N . THR A 1 91 ? 46.387 32.095 46.415 1.00 14.47 91 THR A N 1
ATOM 643 C CA A THR A 1 91 ? 45.985 33.476 46.713 0.50 14.00 91 THR A CA 1
ATOM 644 C CA B THR A 1 91 ? 45.996 33.435 46.756 0.50 15.33 91 THR A CA 1
ATOM 645 C C . THR A 1 91 ? 46.986 34.441 46.092 1.00 18.85 91 THR A C 1
ATOM 646 O O . THR A 1 91 ? 46.810 35.660 46.192 1.00 18.37 91 THR A O 1
ATOM 653 N N . ALA A 1 92 ? 48.027 33.899 45.432 1.00 16.78 92 ALA A N 1
ATOM 654 C CA . ALA A 1 92 ? 49.107 34.647 44.811 1.00 17.81 92 ALA A CA 1
ATOM 655 C C . ALA A 1 92 ? 48.704 35.368 43.525 1.00 15.91 92 ALA A C 1
ATOM 656 O O . ALA A 1 92 ? 47.571 35.226 43.023 1.00 15.24 92 ALA A O 1
ATOM 658 N N . ASN A 1 93 ? 49.638 36.166 42.998 1.00 14.55 93 ASN A N 1
ATOM 659 C CA . ASN A 1 93 ? 49.423 36.962 41.794 1.00 14.53 93 ASN A CA 1
ATOM 660 C C . ASN A 1 93 ? 49.248 36.102 40.553 1.00 13.79 93 ASN A C 1
ATOM 661 O O . ASN A 1 93 ? 49.757 34.981 40.482 1.00 14.15 93 ASN A O 1
ATOM 666 N N . PHE A 1 94 ? 48.502 36.612 39.569 1.00 12.53 94 PHE A N 1
ATOM 667 C CA . PHE A 1 94 ? 48.273 35.837 38.354 1.00 12.31 94 PHE A CA 1
ATOM 668 C C . PHE A 1 94 ? 47.917 36.737 37.222 1.00 13.73 94 PHE A C 1
ATOM 669 O O . PHE A 1 94 ? 47.615 37.912 37.428 1.00 12.45 94 PHE A O 1
ATOM 677 N N . GLN A 1 95 ? 47.919 36.170 36.016 1.00 12.31 95 GLN A N 1
ATOM 678 C CA . GLN A 1 95 ? 47.280 36.789 34.865 1.00 12.47 95 GLN A CA 1
ATOM 679 C C . GLN A 1 95 ? 46.497 35.734 34.113 1.00 12.17 95 GLN A C 1
ATOM 680 O O . GLN A 1 95 ? 46.977 34.603 33.918 1.00 12.38 95 GLN A O 1
ATOM 686 N N . PHE A 1 96 ? 45.308 36.119 33.672 1.00 10.20 96 PHE A N 1
ATOM 687 C CA . PHE A 1 96 ? 44.372 35.262 32.929 1.00 9.88 96 PHE A CA 1
ATOM 688 C C . PHE A 1 96 ? 44.068 35.985 31.641 1.00 11.39 96 PHE A C 1
ATOM 689 O O . PHE A 1 96 ? 43.475 37.066 31.695 1.00 11.04 96 PHE A O 1
ATOM 697 N N . VAL A 1 97 ? 44.522 35.435 30.511 1.00 10.05 97 VAL A N 1
ATOM 698 C CA . VAL A 1 97 ? 44.526 36.152 29.237 1.00 9.97 97 VAL A CA 1
ATOM 699 C C . VAL A 1 97 ? 43.737 35.398 28.203 1.00 10.27 97 VAL A C 1
ATOM 700 O O . VAL A 1 97 ? 44.029 34.209 27.955 1.00 11.18 97 VAL A O 1
ATOM 704 N N . ASN A 1 98 ? 42.793 36.084 27.556 1.00 9.68 98 ASN A N 1
ATOM 705 C CA . ASN A 1 98 ? 41.943 35.471 26.551 1.00 9.84 98 ASN A CA 1
ATOM 706 C C . ASN A 1 98 ? 41.875 36.348 25.332 1.00 11.29 98 ASN A C 1
ATOM 707 O O . ASN A 1 98 ? 41.435 37.499 25.427 1.00 11.01 98 ASN A O 1
ATOM 712 N N . ARG A 1 99 ? 42.330 35.825 24.192 1.00 10.45 99 ARG A N 1
ATOM 713 C CA . ARG A 1 99 ? 42.318 36.582 22.937 1.00 10.47 99 ARG A CA 1
ATOM 714 C C . ARG A 1 99 ? 41.017 36.334 22.214 1.00 10.60 99 ARG A C 1
ATOM 715 O O . ARG A 1 99 ? 40.637 35.176 22.026 1.00 10.93 99 ARG A O 1
ATOM 723 N N . VAL A 1 100 ? 40.351 37.409 21.776 1.00 10.84 100 VAL A N 1
ATOM 724 C CA . VAL A 1 100 ? 39.085 37.302 21.055 1.00 10.50 100 VAL A CA 1
ATOM 725 C C . VAL A 1 100 ? 39.133 38.191 19.817 1.00 11.64 100 VAL A C 1
ATOM 726 O O . VAL A 1 100 ? 39.948 39.118 19.710 1.00 11.52 100 VAL A O 1
ATOM 730 N N . ASN A 1 101 ? 38.224 37.921 18.891 1.00 10.89 101 ASN A N 1
ATOM 731 C CA . ASN A 1 101 ? 37.947 38.817 17.797 1.00 10.46 101 ASN A CA 1
ATOM 732 C C . ASN A 1 101 ? 36.445 39.068 17.922 1.00 12.07 101 ASN A C 1
ATOM 733 O O . ASN A 1 101 ? 35.655 38.122 18.000 1.00 11.92 101 ASN A O 1
ATOM 738 N N . VAL A 1 102 ? 36.072 40.336 18.001 1.00 11.35 102 VAL A N 1
ATOM 739 C CA . VAL A 1 102 ? 34.681 40.608 18.260 1.00 12.65 102 VAL A CA 1
ATOM 740 C C . VAL A 1 102 ? 34.241 41.801 17.437 1.00 15.29 102 VAL A C 1
ATOM 741 O O . VAL A 1 102 ? 35.022 42.737 17.208 1.00 16.31 102 VAL A O 1
ATOM 745 N N . GLY A 1 103 ? 33.028 41.709 16.911 1.00 15.85 103 GLY A N 1
ATOM 746 C CA . 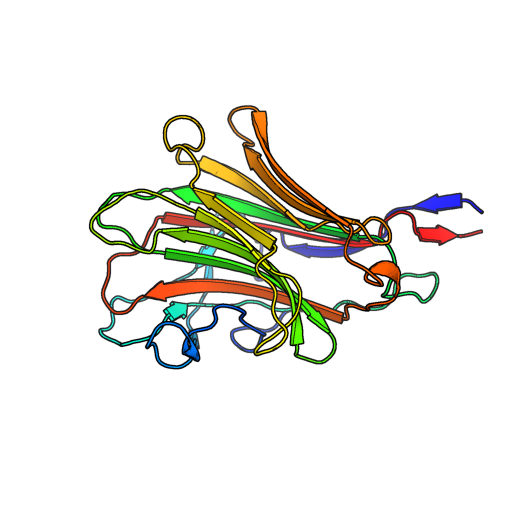GLY A 1 103 ? 32.446 42.767 16.104 1.00 18.81 103 GLY A CA 1
ATOM 747 C C . GLY A 1 103 ? 30.957 42.794 16.324 1.00 22.28 103 GLY A C 1
ATOM 748 O O . GLY A 1 103 ? 30.362 41.770 16.608 1.00 21.20 103 GLY A O 1
ATOM 749 N N A THR A 1 104 ? 30.341 43.995 16.140 0.50 19.38 104 THR A N 1
ATOM 750 N N B THR A 1 104 ? 30.441 43.995 16.140 0.50 19.68 104 THR A N 1
ATOM 751 C CA A THR A 1 104 ? 28.901 44.075 16.350 0.50 17.95 104 THR A CA 1
ATOM 752 C CA B THR A 1 104 ? 29.001 44.075 16.350 0.50 18.30 104 THR A CA 1
ATOM 753 C C A THR A 1 104 ? 28.278 45.075 15.365 0.50 21.62 104 THR A C 1
ATOM 754 C C B THR A 1 104 ? 28.378 45.075 15.365 0.50 21.56 104 THR A C 1
ATOM 755 O O A THR A 1 104 ? 28.963 45.747 14.571 0.50 21.29 104 THR A O 1
ATOM 756 O O B THR A 1 104 ? 29.063 45.747 14.571 0.50 21.12 104 THR A O 1
ATOM 763 N N . ASN A 1 105 ? 26.992 45.208 15.570 1.00 19.13 105 ASN A N 1
ATOM 764 C CA . ASN A 1 105 ? 26.178 46.040 14.684 1.00 20.44 105 ASN A CA 1
ATOM 765 C C . ASN A 1 105 ? 24.918 46.370 15.410 1.00 22.20 105 ASN A C 1
ATOM 766 O O . ASN A 1 105 ? 24.649 45.869 16.514 1.00 19.77 105 ASN A O 1
ATOM 771 N N . ALA A 1 106 ? 24.235 47.419 14.994 1.00 16.99 106 ALA A N 1
ATOM 772 C CA . ALA A 1 106 ? 23.089 47.791 15.766 1.00 17.42 106 ALA A CA 1
ATOM 773 C C . ALA A 1 106 ? 22.172 46.635 16.117 1.00 18.56 106 ALA A C 1
ATOM 774 O O . ALA A 1 106 ? 21.907 46.446 17.295 1.00 19.38 106 ALA A O 1
ATOM 776 N N . ALA A 1 107 ? 21.797 45.794 15.142 1.00 15.49 107 ALA A N 1
ATOM 777 C CA . ALA A 1 107 ? 20.805 44.745 15.363 1.00 15.10 107 ALA A CA 1
ATOM 778 C C . ALA A 1 107 ? 21.332 43.545 16.133 1.00 15.59 107 ALA A C 1
ATOM 779 O O . ALA A 1 107 ? 20.556 42.717 16.597 1.00 17.70 107 ALA A O 1
ATOM 781 N N . GLU A 1 108 ? 22.663 43.455 16.291 1.00 12.84 108 GLU A N 1
ATOM 782 C CA . GLU A 1 108 ? 23.297 42.319 16.950 1.00 11.51 108 GLU A CA 1
ATOM 783 C C . GLU A 1 108 ? 23.350 42.473 18.451 1.00 13.28 108 GLU A C 1
ATOM 784 O O . GLU A 1 108 ? 23.537 43.580 18.974 1.00 13.23 108 GLU A O 1
ATOM 790 N N . VAL A 1 109 ? 23.253 41.321 19.150 1.00 11.81 109 VAL A N 1
ATOM 791 C CA . VAL A 1 109 ? 23.282 41.235 20.607 1.00 11.14 109 VAL A CA 1
ATOM 792 C C . VAL A 1 109 ? 24.218 40.106 21.000 1.00 11.82 109 VAL A C 1
ATOM 793 O O . VAL A 1 109 ? 24.142 39.003 20.429 1.00 12.37 109 VAL A O 1
ATOM 797 N N . GLY A 1 110 ? 25.058 40.334 21.996 1.00 10.43 110 GLY A N 1
ATOM 798 C CA . GLY A 1 110 ? 25.918 39.249 22.438 1.00 10.25 110 GLY A CA 1
ATOM 799 C C . GLY A 1 110 ? 26.636 39.629 23.699 1.00 10.33 110 GLY A C 1
ATOM 800 O O . GLY A 1 110 ? 26.695 40.801 24.066 1.00 10.25 110 GLY A O 1
ATOM 801 N N . ARG A 1 111 ? 27.191 38.629 24.370 1.00 10.03 111 ARG A N 1
ATOM 802 C CA . ARG A 1 111 ? 27.926 38.822 25.613 1.00 9.79 111 ARG A CA 1
ATOM 803 C C . ARG A 1 111 ? 29.009 37.775 25.693 1.00 10.45 111 ARG A C 1
ATOM 804 O O . ARG A 1 111 ? 28.796 36.638 25.267 1.00 9.65 111 ARG A O 1
ATOM 812 N N . PHE A 1 112 ? 30.150 38.128 26.312 1.00 9.50 112 PHE A N 1
ATOM 813 C CA . PHE A 1 112 ? 31.074 37.109 26.789 1.00 8.99 112 PHE A CA 1
ATOM 814 C C . PHE A 1 112 ? 31.476 37.414 28.208 1.00 9.86 112 PHE A C 1
ATOM 815 O O . PHE A 1 112 ? 31.463 38.573 28.633 1.00 9.62 112 PHE A O 1
ATOM 823 N N . GLU A 1 113 ? 31.793 36.349 28.947 1.00 8.60 113 GLU A N 1
ATOM 824 C CA . GLU A 1 113 ? 32.358 36.418 30.288 1.00 8.57 113 GLU A CA 1
ATOM 825 C C . GLU A 1 113 ? 33.611 35.590 30.335 1.00 9.55 113 GLU A C 1
ATOM 826 O O . GLU A 1 113 ? 33.612 34.442 29.872 1.00 9.17 113 GLU A O 1
ATOM 832 N N . PHE A 1 114 ? 34.665 36.149 30.940 1.00 8.74 114 PHE A N 1
ATOM 833 C CA . PHE A 1 114 ? 35.864 35.412 31.329 1.00 8.72 114 PHE A CA 1
ATOM 834 C C . PHE A 1 114 ? 35.910 35.516 32.851 1.00 9.91 114 PHE A C 1
ATOM 835 O O . PHE A 1 114 ? 36.088 36.611 33.407 1.00 9.11 114 PHE A O 1
ATOM 843 N N . ASN A 1 115 ? 35.692 34.371 33.521 1.00 9.52 115 ASN A N 1
ATOM 844 C CA . ASN A 1 115 ? 35.498 34.307 34.959 1.00 10.14 115 ASN A CA 1
ATOM 845 C C . ASN A 1 115 ? 36.516 33.465 35.661 1.00 10.61 115 ASN A C 1
ATOM 846 O O . ASN A 1 115 ? 36.925 32.418 35.143 1.00 10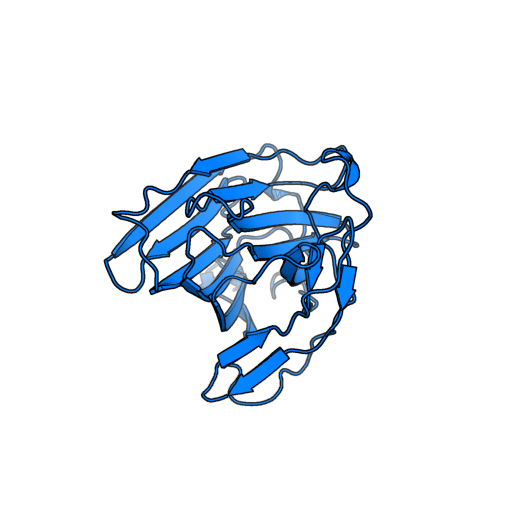.80 115 ASN A O 1
ATOM 851 N N . LEU A 1 116 ? 36.901 33.918 36.860 1.00 10.20 116 LEU A N 1
ATOM 852 C CA . LEU A 1 116 ? 37.746 33.162 37.785 1.00 10.07 116 LEU A CA 1
ATOM 853 C C . LEU A 1 116 ? 36.883 32.885 39.005 1.00 10.57 116 LEU A C 1
ATOM 854 O O . LEU A 1 116 ? 36.164 33.774 39.490 1.00 11.18 116 LEU A O 1
ATOM 859 N N . THR A 1 117 ? 36.951 31.643 39.493 1.00 10.68 117 THR A N 1
ATOM 860 C CA . THR A 1 117 ? 36.064 31.168 40.542 1.00 11.10 117 THR A CA 1
ATOM 861 C C . THR A 1 117 ? 36.803 30.497 41.662 1.00 11.94 117 THR A C 1
ATOM 862 O O . THR A 1 117 ? 37.972 30.136 41.515 1.00 11.48 117 THR A O 1
ATOM 866 N N . TYR A 1 118 ? 36.098 30.296 42.772 1.00 11.19 118 TYR A N 1
ATOM 867 C CA . TYR A 1 118 ? 36.603 29.534 43.906 1.00 11.95 118 TYR A CA 1
ATOM 868 C C . TYR A 1 118 ? 35.449 28.778 44.499 1.00 13.14 118 TYR A C 1
ATOM 869 O O . TYR A 1 118 ? 34.429 29.383 44.871 1.00 12.77 118 TYR A O 1
ATOM 878 N N . GLN A 1 119 ? 35.593 27.454 44.652 1.00 13.55 119 GLN A N 1
ATOM 879 C CA . GLN A 1 119 ? 34.562 26.594 45.234 1.00 14.05 119 GLN A CA 1
ATOM 880 C C . GLN A 1 119 ? 33.172 26.895 44.652 1.00 16.18 119 GLN A C 1
ATOM 881 O O . GLN A 1 119 ? 32.186 26.933 45.389 1.00 16.23 119 GLN A O 1
ATOM 887 N N . GLY A 1 120 ? 33.111 27.124 43.334 1.00 14.24 120 GLY A N 1
ATOM 888 C CA . GLY A 1 120 ? 31.843 27.293 42.649 1.00 13.80 120 GLY A CA 1
ATOM 889 C C . GLY A 1 120 ? 31.282 28.697 42.615 1.00 14.67 120 GLY A C 1
ATOM 890 O O . GLY A 1 120 ? 30.173 28.888 42.093 1.00 14.87 120 GLY A O 1
ATOM 891 N N . LYS A 1 121 ? 31.993 29.680 43.169 1.00 13.03 121 LYS A N 1
ATOM 892 C CA . LYS A 1 121 ? 31.510 31.055 43.180 1.00 12.56 121 LYS A CA 1
ATOM 893 C C . LYS A 1 121 ? 32.422 31.937 42.369 1.00 12.64 121 LYS A C 1
ATOM 894 O O . LYS A 1 121 ? 33.641 31.730 42.350 1.00 12.23 121 LYS A O 1
ATOM 900 N N . ILE A 1 122 ? 31.855 32.958 41.720 1.00 11.25 122 ILE A N 1
ATOM 901 C CA . ILE A 1 122 ? 32.651 33.971 41.055 1.00 10.94 122 ILE A CA 1
ATOM 902 C C . ILE A 1 122 ? 33.529 34.709 42.065 1.00 11.59 122 ILE A C 1
ATOM 903 O O . ILE A 1 122 ? 33.047 35.162 43.117 1.00 11.95 122 ILE A O 1
ATOM 908 N N . VAL A 1 123 ? 34.812 34.851 41.699 1.00 11.18 123 VAL A N 1
ATOM 909 C CA . VAL A 1 123 ? 35.746 35.715 42.384 1.00 10.83 123 VAL A CA 1
ATOM 910 C C . VAL A 1 123 ? 35.934 36.970 41.511 1.00 11.34 123 VAL A C 1
ATOM 911 O O . VAL A 1 123 ? 35.827 38.085 42.016 1.00 11.53 123 VAL A O 1
ATOM 915 N N . ALA A 1 124 ? 36.184 36.792 40.205 1.00 10.85 124 ALA A N 1
ATOM 916 C CA . ALA A 1 124 ? 36.295 37.933 39.287 1.00 10.20 124 ALA A CA 1
ATOM 917 C C . ALA A 1 124 ? 35.632 37.583 37.976 1.00 10.90 124 ALA A C 1
ATOM 918 O O . ALA A 1 124 ? 35.751 36.447 37.508 1.00 11.00 124 ALA A O 1
ATOM 920 N N . SER A 1 125 ? 34.950 38.567 37.361 1.00 10.03 125 SER A N 1
ATOM 921 C CA . SER A 1 125 ? 34.278 38.365 36.085 1.00 9.54 125 SER A CA 1
ATOM 922 C C . SER A 1 125 ? 34.482 39.549 35.182 1.00 10.13 125 SER A C 1
ATOM 923 O O . SER A 1 125 ? 34.083 40.682 35.531 1.00 10.30 125 SER A O 1
ATOM 926 N N . LEU A 1 126 ? 35.133 39.291 34.030 1.00 9.51 126 LEU A N 1
ATOM 927 C CA . LEU A 1 126 ? 35.332 40.294 32.987 1.00 9.17 126 LEU A CA 1
ATOM 928 C C . LEU A 1 126 ? 34.252 40.065 31.924 1.00 9.69 126 LEU A C 1
ATOM 929 O O . LEU A 1 126 ? 34.143 38.946 31.421 1.00 10.28 126 LEU A O 1
ATOM 934 N N . ALA A 1 127 ? 33.463 41.078 31.599 1.00 9.65 127 ALA A N 1
ATOM 935 C CA . ALA A 1 127 ? 32.445 40.929 30.563 1.00 9.21 127 ALA A CA 1
ATOM 936 C C . ALA A 1 127 ? 32.573 41.981 29.504 1.00 10.02 127 ALA A C 1
ATOM 937 O O . ALA A 1 127 ? 32.994 43.110 29.770 1.00 10.59 127 ALA A O 1
ATOM 939 N N . LEU A 1 128 ? 32.196 41.603 28.269 1.00 9.96 128 LEU A N 1
ATOM 940 C CA . LEU A 1 128 ? 31.956 42.534 27.187 1.00 10.05 128 LEU A CA 1
ATOM 941 C C . LEU A 1 128 ? 30.568 42.215 26.668 1.00 10.51 128 LEU A C 1
ATOM 942 O O . LEU A 1 128 ? 30.240 41.032 26.507 1.00 10.48 128 LEU A O 1
ATOM 947 N N . PHE A 1 129 ? 29.745 43.218 26.421 1.00 10.66 129 PHE A N 1
ATOM 948 C CA . PHE A 1 129 ? 28.415 42.930 25.925 1.00 10.90 129 PHE A CA 1
ATOM 949 C C . PHE A 1 129 ? 27.817 44.096 25.126 1.00 12.29 129 PHE A C 1
ATOM 950 O O . PHE A 1 129 ? 28.138 45.226 25.314 1.00 11.52 129 PHE A O 1
ATOM 958 N N . ASP A 1 130 ? 26.962 43.690 24.200 1.00 12.82 130 ASP A N 1
ATOM 959 C CA . ASP A 1 130 ? 26.120 44.560 23.364 1.00 11.31 130 ASP A CA 1
ATOM 960 C C . ASP A 1 130 ? 24.734 43.977 23.610 1.00 11.61 130 ASP A C 1
ATOM 961 O O . ASP A 1 130 ? 24.391 42.978 23.088 1.00 11.60 130 ASP A O 1
ATOM 966 N N . ASP A 1 131 ? 23.975 44.631 24.471 1.00 11.99 131 ASP A N 1
ATOM 967 C CA . ASP A 1 131 ? 22.687 44.085 24.888 1.00 13.65 131 ASP A CA 1
ATOM 968 C C . ASP A 1 131 ? 21.447 44.696 24.266 1.00 15.59 131 ASP A C 1
ATOM 969 O O . ASP A 1 131 ? 20.380 44.445 24.729 1.00 16.79 131 ASP A O 1
ATOM 974 N N . SER A 1 132 ? 21.614 45.476 23.215 1.00 13.30 132 SER A N 1
ATOM 975 C CA . SER A 1 132 ? 20.451 46.076 22.556 1.00 13.16 132 SER A CA 1
ATOM 976 C C . SER A 1 132 ? 20.505 45.810 21.074 1.00 14.06 132 SER A C 1
ATOM 977 O O . SER A 1 132 ? 21.539 46.045 20.440 1.00 14.15 132 SER A O 1
ATOM 980 N N . ALA A 1 133 ? 19.359 45.420 20.487 1.00 13.14 133 ALA A N 1
ATOM 981 C CA . ALA A 1 133 ? 19.236 45.234 19.035 1.00 14.30 133 ALA A CA 1
ATOM 982 C C . ALA A 1 133 ? 18.938 46.539 18.302 1.00 16.18 133 ALA A C 1
ATOM 983 O O . ALA A 1 133 ? 18.623 46.509 17.113 1.00 17.74 133 ALA A O 1
ATOM 985 N N . SER A 1 134 ? 19.039 47.678 18.986 1.00 15.36 134 SER A N 1
ATOM 986 C CA . SER A 1 134 ? 18.803 48.977 18.344 1.00 16.65 134 SER A CA 1
ATOM 987 C C . SER A 1 134 ? 19.973 49.949 18.570 1.00 17.55 134 SER A C 1
ATOM 988 O O . SER A 1 134 ? 19.838 51.144 18.299 1.00 18.02 134 SER A O 1
ATOM 991 N N . ASN A 1 135 ? 21.133 49.447 18.996 1.00 15.58 135 ASN A N 1
ATOM 992 C CA . ASN A 1 135 ? 22.286 50.308 19.250 1.00 15.45 135 ASN A CA 1
ATOM 993 C C . ASN A 1 135 ? 23.529 49.427 19.109 1.00 17.11 135 ASN A C 1
ATOM 994 O O . ASN A 1 135 ? 23.466 48.233 19.427 1.00 16.99 135 ASN A O 1
ATOM 999 N N A ASP A 1 136 ? 24.658 49.962 18.644 0.50 15.61 136 ASP A N 1
ATOM 1000 N N B ASP A 1 136 ? 24.614 49.991 18.588 0.50 17.76 136 ASP A N 1
ATOM 1001 C CA A ASP A 1 136 ? 25.871 49.134 18.522 0.50 15.72 136 ASP A CA 1
ATOM 1002 C CA B ASP A 1 136 ? 25.896 49.305 18.521 0.50 18.88 136 ASP A CA 1
ATOM 1003 C C A ASP A 1 136 ? 26.876 49.470 19.633 0.50 16.74 136 ASP A C 1
ATOM 1004 C C B ASP A 1 136 ? 26.786 50.024 19.525 0.50 21.40 136 ASP A C 1
ATOM 1005 O O A ASP A 1 136 ? 28.106 49.321 19.510 0.50 14.25 136 ASP A O 1
ATOM 1006 O O B ASP A 1 136 ? 27.564 50.898 19.149 0.50 20.29 136 ASP A O 1
ATOM 1015 N N A GLN A 1 137 ? 26.344 49.957 20.721 0.50 18.58 137 GLN A N 1
ATOM 1016 N N B GLN A 1 137 ? 26.558 49.924 20.714 0.50 19.40 137 GLN A N 1
ATOM 1017 C CA A GLN A 1 137 ? 27.177 50.251 21.836 0.50 18.54 137 GLN A CA 1
ATOM 1018 C CA B GLN A 1 137 ? 27.336 50.365 21.878 0.50 18.24 137 GLN A CA 1
ATOM 1019 C C A GLN A 1 137 ? 27.570 48.920 22.516 0.50 19.09 137 GLN A C 1
ATOM 1020 C C B GLN A 1 137 ? 27.611 49.176 22.806 0.50 20.21 137 GLN A C 1
ATOM 1021 O O A GLN A 1 137 ? 26.740 48.024 22.754 0.50 18.10 137 GLN A O 1
ATOM 1022 O O B GLN A 1 137 ? 26.930 48.978 23.841 0.50 21.21 137 GLN A O 1
ATOM 1033 N N . TRP A 1 138 ? 28.851 48.791 22.788 1.00 14.07 138 TRP A N 1
ATOM 1034 C CA . TRP A 1 138 ? 29.278 47.715 23.635 1.00 14.23 138 TRP A CA 1
ATOM 1035 C C . TRP A 1 138 ? 29.867 48.247 24.946 1.00 12.70 138 TRP A C 1
ATOM 1036 O O . TRP A 1 138 ? 30.278 49.405 25.047 1.00 12.85 138 TRP A O 1
ATOM 1047 N N . VAL A 1 139 ? 29.770 47.420 25.976 1.00 10.47 139 VAL A N 1
ATOM 1048 C CA . VAL A 1 139 ? 30.130 47.781 27.337 1.00 10.53 139 VAL A CA 1
ATOM 1049 C C . VAL A 1 139 ? 31.128 46.759 27.867 1.00 11.47 139 VAL A C 1
ATOM 1050 O O . VAL A 1 139 ? 30.924 45.570 27.732 1.00 10.57 139 VAL A O 1
ATOM 1054 N N . PHE A 1 140 ? 32.167 47.264 28.523 1.00 10.80 140 PHE A N 1
ATOM 1055 C CA . PHE A 1 140 ? 33.185 46.481 29.202 1.00 10.34 140 PHE A CA 1
ATOM 1056 C C . PHE A 1 140 ? 32.939 46.649 30.696 1.00 11.80 140 PHE A C 1
ATOM 1057 O O . PHE A 1 140 ? 32.862 47.774 31.179 1.00 11.79 140 PHE A O 1
ATOM 1065 N N . SER A 1 141 ? 32.758 45.526 31.407 1.00 10.01 141 SER A N 1
ATOM 1066 C CA . SER A 1 141 ? 32.510 45.568 32.850 1.00 9.76 141 SER A CA 1
ATOM 1067 C C . SER A 1 141 ? 33.404 44.632 33.600 1.00 10.82 141 SER A C 1
ATOM 1068 O O . SER A 1 141 ? 33.879 43.631 33.048 1.00 10.62 141 SER A O 1
ATOM 1071 N N . GLY A 1 142 ? 33.643 44.955 34.860 1.00 10.63 142 GLY A N 1
ATOM 1072 C CA . GLY A 1 142 ? 34.424 44.107 35.736 1.00 10.84 142 GLY A CA 1
ATOM 1073 C C . GLY A 1 142 ? 33.701 43.957 37.041 1.00 12.04 142 GLY A C 1
ATOM 1074 O O . GLY A 1 142 ? 33.285 44.964 37.619 1.00 12.01 142 GLY A O 1
ATOM 1075 N N . THR A 1 143 ? 33.546 42.719 37.497 1.00 10.45 143 THR A N 1
ATOM 1076 C CA . THR A 1 143 ? 32.850 42.397 38.739 1.00 10.77 143 THR A CA 1
ATOM 1077 C C . THR A 1 143 ? 33.717 41.577 39.625 1.00 11.22 143 THR A C 1
ATOM 1078 O O . THR A 1 143 ? 34.471 40.712 39.156 1.00 11.68 143 THR A O 1
ATOM 1082 N N A VAL A 1 144 ? 33.624 41.820 40.872 0.50 11.25 144 VAL A N 1
ATOM 1083 N N B VAL A 1 144 ? 33.724 41.820 40.872 0.50 12.98 144 VAL A N 1
ATOM 1084 C CA A VAL A 1 144 ? 34.301 41.064 41.891 0.50 10.68 144 VAL A CA 1
ATOM 1085 C CA B VAL A 1 144 ? 34.401 41.064 41.891 0.50 14.05 144 VAL A CA 1
ATOM 1086 C C A VAL A 1 144 ? 33.254 40.404 42.775 0.50 13.14 144 VAL A C 1
ATOM 1087 C C B VAL A 1 144 ? 33.354 40.404 42.775 0.50 16.29 144 VAL A C 1
ATOM 1088 O O A VAL A 1 144 ? 32.212 41.024 43.084 0.50 13.32 144 VAL A O 1
ATOM 1089 O O B VAL A 1 144 ? 32.312 41.024 43.084 0.50 17.54 144 VAL A O 1
ATOM 1096 N N A TYR A 1 145 ? 33.362 39.150 43.214 0.50 12.40 145 TYR A N 1
ATOM 1097 N N B TYR A 1 145 ? 33.335 39.103 43.049 0.50 14.17 145 TYR A N 1
ATOM 1098 C CA A TYR A 1 145 ? 32.412 38.421 44.071 0.50 11.08 145 TYR A CA 1
ATOM 1099 C CA B TYR A 1 145 ? 32.512 38.256 43.901 0.50 13.85 145 TYR A CA 1
ATOM 1100 C C A TYR A 1 145 ? 31.202 37.903 43.291 0.50 12.85 145 TYR A C 1
ATOM 1101 C C B TYR A 1 145 ? 31.177 37.884 43.251 0.50 15.00 145 TYR A C 1
ATOM 1102 O O A TYR A 1 145 ? 31.057 38.201 42.090 0.50 12.56 145 TYR A O 1
ATOM 1103 O O B TYR A 1 145 ? 30.962 38.192 42.070 0.50 14.87 145 TYR A O 1
ATOM 1120 N N . ASP A 1 146 ? 30.343 37.130 43.986 1.00 12.13 146 ASP A N 1
ATOM 1121 C CA . ASP A 1 146 ? 29.235 36.378 43.462 1.00 13.02 146 ASP A CA 1
ATOM 1122 C C . ASP A 1 146 ? 27.891 36.719 44.036 1.00 14.54 146 ASP A C 1
ATOM 1123 O O . ASP A 1 146 ? 27.760 36.970 45.246 1.00 14.49 146 ASP A O 1
ATOM 1128 N N . GLY A 1 147 ? 26.860 36.619 43.199 1.00 14.30 147 GLY A N 1
ATOM 1129 C CA . GLY A 1 147 ? 25.483 36.731 43.638 1.00 14.48 147 GLY A CA 1
ATOM 1130 C C . GLY A 1 147 ? 25.186 38.005 44.382 1.00 16.04 147 GLY A C 1
ATOM 1131 O O . GLY A 1 147 ? 25.568 39.080 43.924 1.00 15.95 147 GLY A O 1
ATOM 1132 N N . SER A 1 148 ? 24.555 37.877 45.582 1.00 16.50 148 SER A N 1
ATOM 1133 C CA . SER A 1 148 ? 24.176 39.037 46.399 1.00 16.99 148 SER A CA 1
ATOM 1134 C C . SER A 1 148 ? 25.391 39.819 46.895 1.00 19.06 148 SER A C 1
ATOM 1135 O O . SER A 1 148 ? 25.275 40.999 47.236 1.00 19.56 148 SER A O 1
ATOM 1138 N N . GLN A 1 149 ? 26.581 39.190 46.881 1.00 15.64 149 GLN A N 1
ATOM 1139 C CA . GLN A 1 149 ? 27.806 39.836 47.324 1.00 16.00 149 GLN A CA 1
ATOM 1140 C C . GLN A 1 149 ? 28.573 40.491 46.162 1.00 16.95 149 GLN A C 1
ATOM 1141 O O . GLN A 1 149 ? 29.586 41.175 46.390 1.00 17.89 149 GLN A O 1
ATOM 1147 N N . ALA A 1 150 ? 28.121 40.274 44.912 1.00 14.72 150 ALA A N 1
ATOM 1148 C CA . ALA A 1 150 ? 28.863 40.829 43.768 1.00 14.40 150 ALA A CA 1
ATOM 1149 C C . ALA A 1 150 ? 28.913 42.358 43.790 1.00 17.63 150 ALA A C 1
ATOM 1150 O O . AL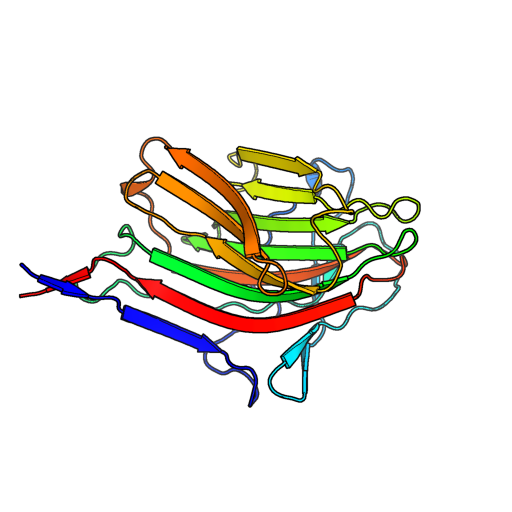A A 1 150 ? 27.940 43.011 44.203 1.00 18.74 150 ALA A O 1
ATOM 1152 N N . GLN A 1 151 ? 30.032 42.931 43.370 1.00 15.03 151 GLN A N 1
ATOM 1153 C CA . GLN A 1 151 ? 30.209 44.359 43.210 1.00 16.09 151 GLN A CA 1
ATOM 1154 C C . GLN A 1 151 ? 30.691 44.608 41.794 1.00 15.88 151 GLN A C 1
ATOM 1155 O O . GLN A 1 151 ? 31.766 44.130 41.415 1.00 14.79 151 GLN A O 1
ATOM 1161 N N . MET A 1 152 ? 29.887 45.304 40.995 1.00 14.72 152 MET A N 1
ATOM 1162 C CA . MET A 1 152 ? 30.334 45.672 39.666 1.00 13.97 152 MET A CA 1
ATOM 1163 C C . MET A 1 152 ? 31.235 46.887 39.876 1.00 15.83 152 MET A C 1
ATOM 1164 O O . MET A 1 152 ? 30.778 47.962 40.305 1.00 17.84 152 MET A O 1
ATOM 1169 N N . LEU A 1 153 ? 32.548 46.692 39.653 1.00 14.15 153 LEU A N 1
ATOM 1170 C CA . LEU A 1 153 ? 33.551 47.736 39.874 1.00 14.05 153 LEU A CA 1
ATOM 1171 C C . LEU A 1 153 ? 33.479 48.846 38.855 1.00 16.20 153 LEU A C 1
ATOM 1172 O O . LEU A 1 153 ? 33.809 49.981 39.167 1.00 16.42 153 LEU A O 1
ATOM 1177 N N . PHE A 1 154 ? 33.125 48.539 37.615 1.00 13.22 154 PHE A N 1
ATOM 1178 C CA . PHE A 1 154 ? 33.011 49.574 36.591 1.00 13.09 154 PHE A CA 1
ATOM 1179 C C . PHE A 1 154 ? 32.090 49.062 35.505 1.00 13.42 154 PHE A C 1
ATOM 1180 O O . PHE A 1 154 ? 31.939 47.849 35.331 1.00 12.06 154 PHE A O 1
ATOM 1188 N N . PHE A 1 155 ? 31.546 49.992 34.749 1.00 13.33 155 PHE A N 1
ATOM 1189 C CA . PHE A 1 155 ? 30.688 49.768 33.599 1.00 12.49 155 PHE A CA 1
ATOM 1190 C C . PHE A 1 155 ? 31.165 50.810 32.606 1.00 14.63 155 PHE A C 1
ATOM 1191 O O . PHE A 1 155 ? 30.902 52.001 32.794 1.00 16.70 155 PHE A O 1
ATOM 1199 N N . ASP A 1 156 ? 31.935 50.397 31.600 1.00 13.59 156 ASP A N 1
ATOM 1200 C CA . ASP A 1 156 ? 32.592 51.310 30.667 1.00 13.78 156 ASP A CA 1
ATOM 1201 C C . ASP A 1 156 ? 31.962 51.218 29.302 1.00 15.33 156 ASP A C 1
ATOM 1202 O O . ASP A 1 156 ? 32.117 50.206 28.606 1.00 14.38 156 ASP A O 1
ATOM 1207 N N . LEU A 1 157 ? 31.244 52.278 28.910 1.00 15.62 157 LEU A N 1
ATOM 1208 C CA . LEU A 1 157 ? 30.653 52.396 27.574 1.00 17.90 157 LEU A CA 1
ATOM 1209 C C . LEU A 1 157 ? 31.806 52.752 26.649 1.00 22.07 157 LEU A C 1
ATOM 1210 O O . LEU A 1 157 ? 32.329 53.873 26.705 1.00 25.13 157 LEU A O 1
ATOM 1215 N N . LEU A 1 158 ? 32.248 51.788 25.837 1.00 16.98 158 LEU A N 1
ATOM 1216 C CA . LEU A 1 158 ? 33.410 51.905 24.968 1.00 16.43 158 LEU A CA 1
ATOM 1217 C C . LEU A 1 158 ? 33.091 52.741 23.735 1.00 19.30 158 LEU A C 1
ATOM 1218 O O . LEU A 1 158 ? 32.246 52.330 22.932 1.00 21.17 158 LEU A O 1
ATOM 1223 N N . PRO A 1 159 ? 33.768 53.886 23.517 1.00 16.58 159 PRO A N 1
ATOM 1224 C CA . PRO A 1 159 ? 33.445 54.682 22.321 1.00 16.56 159 PRO A CA 1
ATOM 1225 C C . PRO A 1 159 ? 33.744 53.882 21.050 1.00 17.24 159 PRO A C 1
ATOM 1226 O O . PRO A 1 159 ? 34.879 53.441 20.850 1.00 16.73 159 PRO A O 1
ATOM 1230 N N . ARG A 1 160 ? 32.743 53.676 20.213 1.00 17.24 160 ARG A N 1
ATOM 1231 C CA . ARG A 1 160 ? 32.905 52.838 19.024 1.00 17.96 160 ARG A CA 1
ATOM 1232 C C . ARG A 1 160 ? 33.913 53.296 17.991 1.00 22.04 160 ARG A C 1
ATOM 1233 O O . ARG A 1 160 ? 34.384 52.528 17.232 1.00 21.98 160 ARG A O 1
ATOM 1241 N N . ASN A 1 161 ? 34.248 54.576 17.993 1.00 19.40 161 ASN A N 1
ATOM 1242 C CA . ASN A 1 161 ? 35.245 55.076 17.068 1.00 20.54 161 ASN A CA 1
ATOM 1243 C C . ASN A 1 161 ? 36.626 54.594 17.416 1.00 24.03 161 ASN A C 1
ATOM 1244 O O . ASN A 1 161 ? 37.460 54.491 16.555 1.00 24.63 161 ASN A O 1
ATOM 1249 N N . TYR A 1 162 ? 36.858 54.373 18.695 1.00 19.56 162 TYR A N 1
ATOM 1250 C CA . TYR A 1 162 ? 38.121 53.937 19.234 1.00 19.28 162 TYR A CA 1
ATOM 1251 C C . TYR A 1 162 ? 38.119 52.391 19.354 1.00 19.87 162 TYR A C 1
ATOM 1252 O O . TYR A 1 162 ? 39.034 51.759 18.958 1.00 19.83 162 TYR A O 1
ATOM 1261 N N . TYR A 1 163 ? 37.045 51.859 19.905 1.00 15.86 163 TYR A N 1
ATOM 1262 C CA . TYR A 1 163 ? 36.900 50.420 20.123 1.00 13.95 163 TYR A CA 1
ATOM 1263 C C . TYR A 1 163 ? 36.171 49.804 18.969 1.00 14.69 163 TYR A C 1
ATOM 1264 O O . TYR A 1 163 ? 34.972 49.521 19.035 1.00 16.49 163 TYR A O 1
ATOM 1273 N N . ARG A 1 164 ? 36.902 49.647 17.869 1.00 14.46 164 ARG A N 1
ATOM 1274 C CA . ARG A 1 164 ? 36.355 49.150 16.615 1.00 15.19 164 ARG A CA 1
ATOM 1275 C C . ARG A 1 164 ? 36.270 47.634 16.631 1.00 16.26 164 ARG A C 1
ATOM 1276 O O . ARG A 1 164 ? 36.913 46.968 17.453 1.00 15.44 164 ARG A O 1
ATOM 1284 N N . ASP A 1 165 ? 35.520 47.064 15.700 1.00 15.17 165 ASP A N 1
ATOM 1285 C CA . ASP A 1 165 ? 35.513 45.611 15.545 1.00 14.73 165 ASP A CA 1
ATOM 1286 C C . ASP A 1 165 ? 36.965 45.124 15.362 1.00 16.28 165 ASP A C 1
ATOM 1287 O O . ASP A 1 165 ? 37.764 45.784 14.682 1.00 16.42 165 ASP A O 1
ATOM 1292 N N . GLY A 1 166 ? 37.307 43.992 15.966 1.00 13.56 166 GLY A N 1
ATOM 1293 C CA . GLY A 1 166 ? 38.647 43.472 15.747 1.00 14.24 166 GLY A CA 1
ATOM 1294 C C . GLY A 1 166 ? 39.179 42.633 16.873 1.00 12.51 166 GLY A C 1
ATOM 1295 O O . GLY A 1 166 ? 38.421 42.026 17.624 1.00 12.49 166 GLY A O 1
ATOM 1296 N N . ASN A 1 167 ? 40.496 42.575 16.968 1.00 12.62 167 ASN A N 1
ATOM 1297 C CA . ASN A 1 167 ? 41.213 41.702 17.874 1.00 11.83 167 ASN A CA 1
ATOM 1298 C C . ASN A 1 167 ? 41.538 42.338 19.210 1.00 13.26 167 ASN A C 1
ATOM 1299 O O . ASN A 1 167 ? 42.089 43.441 19.271 1.00 13.40 167 ASN A O 1
ATOM 1304 N N . TYR A 1 168 ? 41.203 41.630 20.308 1.00 10.82 168 TYR A N 1
ATOM 1305 C CA . TYR A 1 168 ? 41.446 42.151 21.643 1.00 11.64 168 TYR A CA 1
ATOM 1306 C C . TYR A 1 168 ? 41.979 41.070 22.558 1.00 12.62 168 TYR A C 1
ATOM 1307 O O . TYR A 1 168 ? 41.654 39.888 22.375 1.00 12.19 168 TYR A O 1
ATOM 1316 N N . ASN A 1 169 ? 42.788 41.473 23.553 1.00 11.43 169 ASN A N 1
ATOM 1317 C CA . ASN A 1 169 ? 43.151 40.584 24.649 1.00 10.83 169 ASN A CA 1
ATOM 1318 C C . ASN A 1 169 ? 42.349 41.021 25.863 1.00 11.10 169 ASN A C 1
ATOM 1319 O O . ASN A 1 169 ? 42.486 42.160 26.316 1.00 12.48 169 ASN A O 1
ATOM 1324 N N . ALA A 1 170 ? 41.485 40.146 26.373 1.00 10.34 170 ALA A N 1
ATOM 1325 C CA . ALA A 1 170 ? 40.721 40.390 27.599 1.00 10.39 170 ALA A CA 1
ATOM 1326 C C . ALA A 1 170 ? 41.530 39.789 28.728 1.00 11.27 170 ALA A C 1
ATOM 1327 O O . ALA A 1 170 ? 41.842 38.590 28.710 1.00 11.22 170 ALA A O 1
ATOM 1329 N N . VAL A 1 171 ? 41.931 40.622 29.703 1.00 10.86 171 VAL A N 1
ATOM 1330 C CA . VAL A 1 171 ? 42.855 40.183 30.730 1.00 10.09 171 VAL A CA 1
ATOM 1331 C C . VAL A 1 171 ? 42.341 40.490 32.112 1.00 11.23 171 VAL A C 1
ATOM 1332 O O . VAL A 1 171 ? 41.818 41.587 32.367 1.00 11.11 171 VAL A O 1
ATOM 1336 N N . ILE A 1 172 ? 42.518 39.533 33.035 1.00 10.41 172 ILE A N 1
ATOM 1337 C CA . ILE A 1 172 ? 42.334 39.775 34.456 1.00 10.00 172 ILE A CA 1
ATOM 1338 C C . ILE A 1 172 ? 43.690 39.511 35.117 1.00 12.34 172 ILE A C 1
ATOM 1339 O O . ILE A 1 172 ? 44.279 38.441 34.909 1.00 11.35 172 ILE A O 1
ATOM 1344 N N A THR A 1 173 ? 44.202 40.468 35.882 0.50 12.20 173 THR A N 1
ATOM 1345 N N B THR A 1 173 ? 44.187 40.472 35.900 0.50 11.85 173 THR A N 1
ATOM 1346 C CA A THR A 1 173 ? 45.467 40.297 36.598 0.50 12.11 173 THR A CA 1
ATOM 1347 C CA B THR A 1 173 ? 45.438 40.289 36.636 0.50 11.49 173 THR A CA 1
ATOM 1348 C C A THR A 1 173 ? 45.241 40.621 38.073 0.50 13.85 173 THR A C 1
ATOM 1349 C C B THR A 1 173 ? 45.216 40.604 38.094 0.50 13.59 173 THR A C 1
ATOM 1350 O O A THR A 1 173 ? 44.448 41.504 38.395 0.50 15.48 173 THR A O 1
ATOM 1351 O O B THR A 1 173 ? 44.436 41.498 38.425 0.50 15.41 173 THR A O 1
ATOM 1358 N N . LYS A 1 174 ? 45.949 39.905 38.963 1.00 12.00 174 LYS A N 1
ATOM 1359 C CA . LYS A 1 174 ? 45.932 40.160 40.396 1.00 12.63 174 LYS A CA 1
ATOM 1360 C C . LYS A 1 174 ? 47.364 40.435 40.808 1.00 14.73 174 LYS A C 1
ATOM 1361 O O . LYS A 1 174 ? 48.264 39.653 40.498 1.00 13.59 174 LYS A O 1
ATOM 1367 N N . MET A 1 175 ? 47.564 41.564 41.517 1.00 14.11 175 MET A N 1
ATOM 1368 C CA A MET A 1 175 ? 48.857 41.988 42.047 0.50 15.03 175 MET A CA 1
ATOM 1369 C CA B MET A 1 175 ? 48.856 41.974 42.057 0.50 16.66 175 MET A CA 1
ATOM 1370 C C . MET A 1 175 ? 48.548 42.399 43.484 1.00 20.56 175 MET A C 1
ATOM 1371 O O . MET A 1 175 ? 48.085 43.530 43.708 1.00 19.47 175 MET A O 1
ATOM 1380 N N . GLY A 1 176 ? 48.618 41.409 44.393 1.00 19.93 176 GLY A N 1
ATOM 1381 C CA . GLY A 1 176 ? 48.250 41.535 45.806 1.00 20.30 176 GLY A CA 1
ATOM 1382 C C . GLY A 1 176 ? 46.770 41.876 45.866 1.00 18.27 176 GLY A C 1
ATOM 1383 O O . GLY A 1 176 ? 45.928 41.152 45.332 1.00 20.96 176 GLY A O 1
ATOM 1384 N N . ASP A 1 177 ? 46.428 43.029 46.496 1.00 18.84 177 ASP A N 1
ATOM 1385 C CA . ASP A 1 177 ? 45.039 43.501 46.585 1.00 15.77 177 ASP A CA 1
ATOM 1386 C C . ASP A 1 177 ? 44.517 44.204 45.328 1.00 15.17 177 ASP A C 1
ATOM 1387 O O . ASP A 1 177 ? 43.309 44.480 45.248 1.00 15.34 177 ASP A O 1
ATOM 1392 N N . GLN A 1 178 ? 45.377 44.453 44.329 1.00 14.19 178 GLN A N 1
ATOM 1393 C CA . GLN A 1 178 ? 44.956 45.159 43.132 1.00 14.34 178 GLN A CA 1
ATOM 1394 C C . GLN A 1 178 ? 44.452 44.200 42.082 1.00 14.96 178 GLN A C 1
ATOM 1395 O O . GLN A 1 178 ? 45.195 43.303 41.656 1.00 15.73 178 GLN A O 1
ATOM 1401 N N . LEU A 1 179 ? 43.225 44.418 41.649 1.00 12.55 179 LEU A N 1
ATOM 1402 C CA . LEU A 1 179 ? 42.603 43.613 40.624 1.00 12.75 179 LEU A CA 1
ATOM 1403 C C . LEU A 1 179 ? 42.487 44.495 39.379 1.00 14.44 179 LEU A C 1
ATOM 1404 O O . LEU A 1 179 ? 41.873 45.576 39.437 1.00 13.52 179 LEU A O 1
ATOM 1409 N N . THR A 1 180 ? 43.072 44.042 38.251 1.00 12.86 180 THR A N 1
ATOM 1410 C CA . THR A 1 180 ? 43.008 44.793 37.010 1.00 12.97 180 THR A CA 1
ATOM 1411 C C . THR A 1 180 ? 42.258 44.001 35.950 1.00 14.80 180 THR A C 1
ATOM 1412 O O . THR A 1 180 ? 42.447 42.773 35.790 1.00 14.76 180 THR A O 1
ATOM 1416 N N . PHE A 1 181 ? 41.434 44.728 35.191 1.00 12.14 181 PHE A N 1
ATOM 1417 C CA . PHE A 1 181 ? 40.762 44.212 34.022 1.00 11.10 181 PHE A CA 1
ATOM 1418 C C . PHE A 1 181 ? 41.244 45.020 32.835 1.00 12.04 181 PHE A C 1
ATOM 1419 O O . PHE A 1 181 ? 41.258 46.271 32.901 1.00 12.27 181 PHE A O 1
ATOM 1427 N N . ARG A 1 182 ? 41.619 44.350 31.741 1.00 11.30 182 ARG A N 1
ATOM 1428 C CA . ARG A 1 182 ? 42.034 45.063 30.544 1.00 10.75 182 ARG A CA 1
ATOM 1429 C C . ARG A 1 182 ? 41.314 44.518 29.334 1.00 12.25 182 ARG A C 1
ATOM 1430 O O . ARG A 1 182 ? 40.983 43.336 29.257 1.00 12.02 182 ARG A O 1
ATOM 1438 N N . LEU A 1 183 ? 41.133 45.398 28.356 1.00 12.09 183 LEU A N 1
ATOM 1439 C CA . LEU A 1 183 ? 40.678 45.018 27.032 1.00 11.80 183 LEU A CA 1
ATOM 1440 C C . LEU A 1 183 ? 41.681 45.674 26.086 1.00 13.11 183 LEU A C 1
ATOM 1441 O O . LEU A 1 183 ? 41.508 46.815 25.643 1.00 13.26 183 LEU A O 1
ATOM 1446 N N . ASP A 1 184 ? 42.769 44.955 25.797 1.00 12.09 184 ASP A N 1
ATOM 1447 C CA . ASP A 1 184 ? 43.845 45.493 24.980 1.00 12.48 184 ASP A CA 1
ATOM 1448 C C . ASP A 1 184 ? 43.474 45.472 23.509 1.00 14.56 184 ASP A C 1
ATOM 1449 O O . ASP A 1 184 ? 43.067 44.425 22.998 1.00 13.92 184 ASP A O 1
ATOM 1454 N N . ARG A 1 185 ? 43.642 46.617 22.821 1.00 14.76 185 ARG A N 1
ATOM 1455 C CA . ARG A 1 185 ? 43.399 46.721 21.392 1.00 16.74 185 ARG A CA 1
ATOM 1456 C C . ARG A 1 185 ? 44.633 46.205 20.669 1.00 20.46 185 ARG A C 1
ATOM 1457 O O . ARG A 1 185 ? 45.604 46.946 20.509 1.00 21.56 185 ARG A O 1
ATOM 1465 N N . ILE A 1 186 ? 44.637 44.946 20.258 1.00 17.19 186 ILE A N 1
ATOM 1466 C CA . ILE A 1 186 ? 45.759 44.323 19.557 1.00 17.72 186 ILE A CA 1
ATOM 1467 C C . ILE A 1 186 ? 46.037 45.054 18.218 1.00 23.26 186 ILE A C 1
ATOM 1468 O O . ILE A 1 186 ? 47.192 45.275 17.873 1.00 25.34 186 ILE A O 1
ATOM 1473 N N . ASP A 1 187 ? 44.987 45.402 17.470 1.00 19.79 187 ASP A N 1
ATOM 1474 C CA . ASP A 1 187 ? 45.115 46.015 16.142 1.00 20.50 187 ASP A CA 1
ATOM 1475 C C . ASP A 1 187 ? 45.586 47.449 16.138 1.00 25.87 187 ASP A C 1
ATOM 1476 O O . ASP A 1 187 ? 46.227 47.866 15.163 1.00 23.97 187 ASP A O 1
ATOM 1481 N N . LEU A 1 188 ? 45.234 48.228 17.168 1.00 22.51 188 LEU A N 1
ATOM 1482 C CA . LEU A 1 188 ? 45.493 49.672 17.141 1.00 23.59 188 LEU A CA 1
ATOM 1483 C C . LEU A 1 188 ? 46.316 50.251 18.298 1.00 26.58 188 LEU A C 1
ATOM 1484 O O . LEU A 1 188 ? 46.688 51.433 18.236 1.00 26.62 188 LEU A O 1
ATOM 1489 N N . GLY A 1 189 ? 46.575 49.455 19.333 1.00 22.51 189 GLY A N 1
ATOM 1490 C CA . GLY A 1 189 ? 47.367 49.875 20.485 1.00 21.58 189 GLY A CA 1
ATOM 1491 C C . GLY A 1 189 ? 46.517 50.343 21.650 1.00 21.39 189 GLY A C 1
ATOM 1492 O O . GLY A 1 189 ? 45.367 50.746 21.465 1.00 20.00 189 GLY A O 1
ATOM 1493 N N . ASP A 1 190 ? 47.097 50.304 22.861 1.00 18.80 190 ASP A N 1
ATOM 1494 C CA . ASP A 1 190 ? 46.421 50.719 24.098 1.00 17.87 190 ASP A CA 1
ATOM 1495 C C . ASP A 1 190 ? 45.137 49.910 24.316 1.00 18.69 190 ASP A C 1
ATOM 1496 O O . ASP A 1 190 ? 45.150 48.708 24.049 1.00 18.45 190 ASP A O 1
ATOM 1501 N N . GLY A 1 191 ? 44.076 50.543 24.796 1.00 16.93 191 GLY A N 1
ATOM 1502 C CA . GLY A 1 191 ? 42.825 49.864 25.098 1.00 16.02 191 GLY A CA 1
ATOM 1503 C C . GLY A 1 191 ? 42.281 50.203 26.474 1.00 18.44 191 GLY A C 1
ATOM 1504 O O . GLY A 1 191 ? 42.643 51.240 27.048 1.00 18.94 191 GLY A O 1
ATOM 1505 N N . GLY A 1 192 ? 41.346 49.376 26.948 1.00 15.76 192 GLY A N 1
ATOM 1506 C CA . GLY A 1 192 ? 40.658 49.582 28.218 1.00 16.10 192 GLY A CA 1
ATOM 1507 C C . GLY A 1 192 ? 41.482 49.061 29.365 1.00 16.24 192 GLY A C 1
ATOM 1508 O O . GLY A 1 192 ? 42.082 47.990 29.265 1.00 14.44 192 GLY A O 1
ATOM 1509 N N . ILE A 1 193 ? 41.514 49.799 30.464 1.00 15.77 193 ILE A N 1
ATOM 1510 C CA . ILE A 1 193 ? 42.251 49.376 31.669 1.00 15.79 193 ILE A CA 1
ATOM 1511 C C . ILE A 1 193 ? 41.569 49.923 32.902 1.00 15.82 193 ILE A C 1
ATOM 1512 O O . ILE A 1 193 ? 41.355 51.139 33.015 1.00 15.26 193 ILE A O 1
ATOM 1517 N N . GLU A 1 194 ? 41.226 49.040 33.831 1.00 12.59 194 GLU A N 1
ATOM 1518 C CA . GLU A 1 194 ? 40.634 49.432 35.100 1.00 11.83 194 GLU A CA 1
ATOM 1519 C C . GLU A 1 194 ? 41.285 48.638 36.200 1.00 14.01 194 GLU A C 1
ATOM 1520 O O . GLU A 1 194 ? 41.231 47.391 36.163 1.00 13.85 194 GLU A O 1
ATOM 1526 N N . THR A 1 195 ? 41.853 49.319 37.189 1.00 12.91 195 THR A N 1
ATOM 1527 C CA . THR A 1 195 ? 42.440 48.666 38.341 1.00 12.75 195 THR A CA 1
ATOM 1528 C C . THR A 1 195 ? 41.711 49.129 39.571 1.00 14.67 195 THR A C 1
ATOM 1529 O O . THR A 1 195 ? 41.431 50.322 39.704 1.00 13.23 195 THR A O 1
ATOM 1533 N N . ARG A 1 196 ? 41.422 48.217 40.514 1.00 13.88 196 ARG A N 1
ATOM 1534 C CA . ARG A 1 196 ? 40.856 48.622 41.804 1.00 13.85 196 ARG A CA 1
ATOM 1535 C C . ARG A 1 196 ? 41.595 47.923 42.9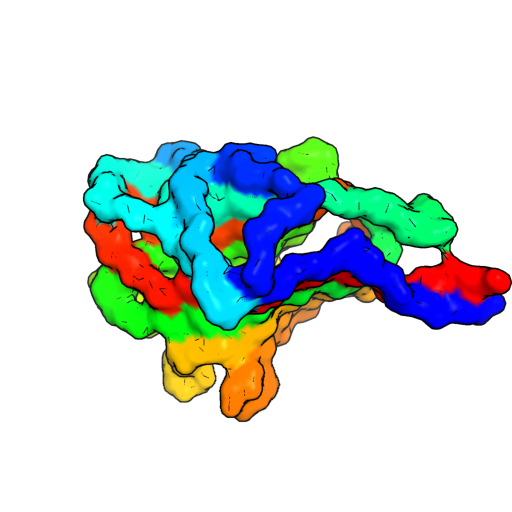11 1.00 14.83 196 ARG A C 1
ATOM 1536 O O . ARG A 1 196 ? 41.919 46.734 42.790 1.00 14.10 196 ARG A O 1
ATOM 1544 N N . THR A 1 197 ? 41.851 48.630 44.002 1.00 16.24 197 THR A N 1
ATOM 1545 C CA . THR A 1 197 ? 42.452 47.991 45.165 1.00 14.91 197 THR A CA 1
ATOM 1546 C C . THR A 1 197 ? 41.268 47.471 45.930 1.00 17.14 197 THR A C 1
ATOM 1547 O O . THR A 1 197 ? 40.447 48.278 46.398 1.00 19.89 197 THR A O 1
ATOM 1551 N N . VAL A 1 198 ? 41.147 46.143 46.032 1.00 15.39 198 VAL A N 1
ATOM 1552 C CA . VAL A 1 198 ? 40.018 45.503 46.690 1.00 14.25 198 VAL A CA 1
ATOM 1553 C C . VAL A 1 198 ? 40.462 44.998 48.061 1.00 17.60 198 VAL A C 1
ATOM 1554 O O . VAL A 1 198 ? 41.374 44.159 48.166 1.00 16.81 198 VAL A O 1
ATOM 1558 N N . SER A 1 199 ? 39.840 45.529 49.117 1.00 16.15 199 SER A N 1
ATOM 1559 C CA . SER A 1 199 ? 40.188 45.178 50.480 1.00 16.36 199 SER A CA 1
ATOM 1560 C C . SER A 1 199 ? 40.212 43.648 50.702 1.00 16.52 199 SER A C 1
ATOM 1561 O O . SER A 1 199 ? 39.209 42.974 50.448 1.00 16.76 199 SER A O 1
ATOM 1564 N N . GLY A 1 200 ? 41.344 43.141 51.194 1.00 16.59 200 GLY A N 1
ATOM 1565 C CA . GLY A 1 200 ? 41.535 41.725 51.521 1.00 17.32 200 GLY A CA 1
ATOM 1566 C C . GLY A 1 200 ? 41.654 40.787 50.343 1.00 18.77 200 GLY A C 1
ATOM 1567 O O . GLY A 1 200 ? 41.755 39.572 50.542 1.00 17.32 200 GLY A O 1
ATOM 1568 N N . PHE A 1 201 ? 41.647 41.319 49.119 1.00 15.73 201 PHE A N 1
ATOM 1569 C CA . PHE A 1 201 ? 41.674 40.467 47.947 1.00 14.63 201 PHE A CA 1
ATOM 1570 C C . PHE A 1 201 ? 42.927 39.591 47.875 1.00 16.84 201 PHE A C 1
ATOM 1571 O O . PHE A 1 201 ? 42.850 38.462 47.405 1.00 15.40 201 PHE A O 1
ATOM 1579 N N . SER A 1 202 ? 44.044 40.066 48.423 1.00 15.69 202 SER A N 1
ATOM 1580 C CA . SER A 1 202 ? 45.278 39.289 48.449 1.00 15.52 202 SER A CA 1
ATOM 1581 C C . SER A 1 202 ? 45.144 37.995 49.269 1.00 19.65 202 SER A C 1
ATOM 1582 O O . SER A 1 202 ? 46.042 37.164 49.184 1.00 23.47 202 SER A O 1
ATOM 1585 N N . SER A 1 203 ? 44.074 37.822 50.075 1.00 15.89 203 SER A N 1
ATOM 1586 C CA . SER A 1 203 ? 43.839 36.605 50.856 1.00 15.89 203 SER A CA 1
ATOM 1587 C C . SER A 1 203 ? 42.771 35.694 50.235 1.00 16.17 203 SER A C 1
ATOM 1588 O O . SER A 1 203 ? 42.489 34.625 50.798 1.00 16.20 203 SER A O 1
ATOM 1591 N N . VAL A 1 204 ? 42.175 36.111 49.122 1.00 13.59 204 VAL A N 1
ATOM 1592 C CA . VAL A 1 204 ? 41.074 35.383 48.501 1.00 12.69 204 VAL A CA 1
ATOM 1593 C C . VAL A 1 204 ? 41.610 34.419 47.439 1.00 14.17 204 VAL A C 1
ATOM 1594 O O . VAL A 1 204 ? 42.309 34.854 46.523 1.00 13.32 204 VAL A O 1
ATOM 1598 N N . PRO A 1 205 ? 41.310 33.113 47.558 1.00 12.42 205 PRO A N 1
ATOM 1599 C CA . PRO A 1 205 ? 41.848 32.150 46.595 1.00 12.93 205 PRO A CA 1
ATOM 1600 C C . PRO A 1 205 ? 41.019 31.996 45.341 1.00 13.89 205 PRO A C 1
ATOM 1601 O O . PRO A 1 205 ? 39.853 32.424 45.279 1.00 13.28 205 PRO A O 1
ATOM 1605 N N . ILE A 1 206 ? 41.607 31.329 44.356 1.00 12.54 206 ILE A N 1
ATOM 1606 C CA . ILE A 1 206 ? 40.925 30.904 43.145 1.00 12.96 206 ILE A CA 1
ATOM 1607 C C . ILE A 1 206 ? 41.265 29.441 42.863 1.00 13.57 206 ILE A C 1
ATOM 1608 O O . ILE A 1 206 ? 42.356 28.966 43.220 1.00 14.35 206 ILE A O 1
ATOM 1613 N N . ASP A 1 207 ? 40.348 28.726 42.191 1.00 12.41 207 ASP A N 1
ATOM 1614 C CA . ASP A 1 207 ? 40.574 27.325 41.850 1.00 11.96 207 ASP A CA 1
ATOM 1615 C C . ASP A 1 207 ? 39.982 26.937 40.496 1.00 12.62 207 ASP A C 1
ATOM 1616 O O . ASP A 1 207 ? 39.992 25.758 40.155 1.00 12.51 207 ASP A O 1
ATOM 1621 N N . GLY A 1 208 ? 39.477 27.892 39.728 1.00 11.87 208 GLY A N 1
ATOM 1622 C CA . GLY A 1 208 ? 38.853 27.531 38.468 1.00 11.49 208 GLY A CA 1
ATOM 1623 C C . GLY A 1 208 ? 38.602 28.714 37.583 1.00 11.28 208 GLY A C 1
ATOM 1624 O O . GLY A 1 208 ? 38.683 29.871 38.011 1.00 10.66 208 GLY A O 1
ATOM 1625 N N . TRP A 1 209 ? 38.276 28.400 36.320 1.00 11.31 209 TRP A N 1
ATOM 1626 C CA . TRP A 1 209 ? 37.919 29.430 35.350 1.00 10.61 209 TRP A CA 1
ATOM 1627 C C . TRP A 1 209 ? 36.779 28.949 34.490 1.00 10.94 209 TRP A C 1
ATOM 1628 O O . TRP A 1 209 ? 36.645 27.738 34.267 1.00 11.07 209 TRP A O 1
ATOM 1639 N N . THR A 1 210 ? 35.989 29.901 33.982 1.00 9.97 210 THR A N 1
ATOM 1640 C CA . THR A 1 210 ? 34.929 29.631 33.019 1.00 9.59 210 THR A CA 1
ATOM 1641 C C . THR A 1 210 ? 34.926 30.730 31.975 1.00 10.70 210 THR A C 1
ATOM 1642 O O . THR A 1 210 ? 35.016 31.909 32.325 1.00 11.23 210 THR A O 1
ATOM 1646 N N . ALA A 1 211 ? 34.762 30.354 30.698 1.00 9.42 211 ALA A N 1
ATOM 1647 C CA . ALA A 1 211 ? 34.529 31.285 29.591 1.00 9.07 211 ALA A CA 1
ATOM 1648 C C . ALA A 1 211 ? 33.120 30.971 29.039 1.00 9.44 211 ALA A C 1
ATOM 1649 O O . ALA A 1 211 ? 32.836 29.786 28.778 1.00 10.28 211 ALA A O 1
ATOM 1651 N N . TRP A 1 212 ? 32.252 31.986 28.887 1.00 9.43 212 TRP A N 1
ATOM 1652 C CA . TRP A 1 212 ? 30.867 31.763 28.479 1.00 9.24 212 TRP A CA 1
ATOM 1653 C C . TRP A 1 212 ? 30.533 32.756 27.384 1.00 9.82 212 TRP A C 1
ATOM 1654 O O . TRP A 1 212 ? 30.847 33.940 27.496 1.00 9.26 212 TRP A O 1
ATOM 1665 N N . PHE A 1 213 ? 29.841 32.275 26.326 1.00 9.22 213 PHE A N 1
ATOM 1666 C CA . PHE A 1 213 ? 29.574 33.075 25.138 1.00 8.76 213 PHE A CA 1
ATOM 1667 C C . PHE A 1 213 ? 28.093 33.046 24.736 1.00 10.04 213 PHE A C 1
ATOM 1668 O O . PHE A 1 213 ? 27.723 32.475 23.708 1.00 10.80 213 PHE A O 1
ATOM 1676 N N . PRO A 1 214 ? 27.226 33.690 25.512 1.00 9.06 214 PRO A N 1
ATOM 1677 C CA . PRO A 1 214 ? 25.789 33.637 25.206 1.00 9.60 214 PRO A CA 1
ATOM 1678 C C . PRO A 1 214 ? 25.253 34.694 24.248 1.00 11.74 214 PRO A C 1
ATOM 1679 O O . PRO A 1 214 ? 25.783 35.801 24.126 1.00 11.27 214 PRO A O 1
ATOM 1683 N N . GLY A 1 215 ? 24.136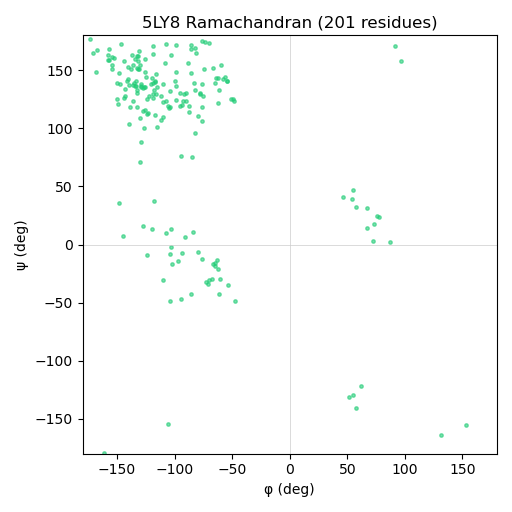 34.330 23.623 1.00 11.18 215 GLY A N 1
ATOM 1684 C CA . GLY A 1 215 ? 23.237 35.250 22.944 1.00 12.15 215 GLY A CA 1
ATOM 1685 C C . GLY A 1 215 ? 21.970 35.382 23.776 1.00 13.34 215 GLY A C 1
ATOM 1686 O O . GLY A 1 215 ? 21.797 34.678 24.775 1.00 13.39 215 GLY A O 1
ATOM 1687 N N . PHE A 1 216 ? 21.080 36.289 23.399 1.00 11.26 216 PHE A N 1
ATOM 1688 C CA . PHE A 1 216 ? 19.849 36.463 24.168 1.00 11.64 216 PHE A CA 1
ATOM 1689 C C . PHE A 1 216 ? 18.652 36.174 23.289 1.00 15.48 216 PHE A C 1
ATOM 1690 O O . PHE A 1 216 ? 18.466 36.825 22.253 1.00 15.06 216 PHE A O 1
ATOM 1698 N N . SER A 1 217 ? 17.779 35.254 23.747 1.00 15.04 217 SER A N 1
ATOM 1699 C CA . SER A 1 217 ? 16.495 34.951 23.098 1.00 15.67 217 SER A CA 1
ATOM 1700 C C . SER A 1 217 ? 16.698 34.653 21.606 1.00 18.52 217 SER A C 1
ATOM 1701 O O . SER A 1 217 ? 17.672 33.957 21.283 1.00 19.59 217 SER A O 1
ATOM 1704 N N . ASP A 1 218 ? 15.893 35.279 20.720 1.00 17.76 218 ASP A N 1
ATOM 1705 C CA . ASP A 1 218 ? 15.962 35.121 19.261 1.00 19.32 218 ASP A CA 1
ATOM 1706 C C . ASP A 1 218 ? 16.565 36.317 18.601 1.00 22.99 218 ASP A C 1
ATOM 1707 O O . ASP A 1 218 ? 16.296 36.577 17.431 1.00 22.77 218 ASP A O 1
ATOM 1712 N N A GLN A 1 219 ? 17.380 37.054 19.332 0.50 18.59 219 GLN A N 1
ATOM 1713 N N B GLN A 1 219 ? 17.480 37.054 19.332 0.50 18.93 219 GLN A N 1
ATOM 1714 C CA A GLN A 1 219 ? 18.029 38.197 18.733 0.50 17.76 219 GLN A CA 1
ATOM 1715 C CA B GLN A 1 219 ? 18.129 38.197 18.733 0.50 18.05 219 GLN A CA 1
ATOM 1716 C C A GLN A 1 219 ? 19.229 37.719 17.962 0.50 18.59 219 GLN A C 1
ATOM 1717 C C B GLN A 1 219 ? 19.329 37.719 17.962 0.50 18.82 219 GLN A C 1
ATOM 1718 O O A GLN A 1 219 ? 19.902 36.765 18.396 0.50 18.42 219 GLN A O 1
ATOM 1719 O O B GLN A 1 219 ? 20.002 36.765 18.396 0.50 18.51 219 GLN A O 1
ATOM 1730 N N A ARG A 1 220 ? 19.516 38.364 16.825 0.50 16.22 220 ARG A N 1
ATOM 1731 N N B ARG A 1 220 ? 19.515 38.358 16.820 0.50 16.30 220 ARG A N 1
ATOM 1732 C CA A ARG A 1 220 ? 20.686 37.988 16.043 0.50 15.35 220 ARG A CA 1
ATOM 1733 C CA B ARG A 1 220 ? 20.684 37.963 16.043 0.50 15.38 220 ARG A CA 1
ATOM 1734 C C A ARG A 1 220 ? 21.954 38.236 16.841 0.50 15.20 220 ARG A C 1
ATOM 1735 C C B ARG A 1 220 ? 21.954 38.237 16.830 0.50 15.22 220 ARG A C 1
ATOM 1736 O O A ARG A 1 220 ? 22.029 39.187 17.624 0.50 14.25 220 ARG A O 1
ATOM 1737 O O B ARG A 1 220 ? 22.026 39.195 17.603 0.50 14.25 220 ARG A O 1
ATOM 1752 N N . GLY A 1 221 ? 22.899 37.326 16.696 1.00 13.21 221 GLY A N 1
ATOM 1753 C CA . GLY A 1 221 ? 24.134 37.396 17.457 1.00 13.40 221 GLY A CA 1
ATOM 1754 C C . GLY A 1 221 ? 25.190 38.293 16.887 1.00 14.19 221 GLY A C 1
ATOM 1755 O O . GLY A 1 221 ? 25.271 38.501 15.672 1.00 14.57 221 GLY A O 1
ATOM 1756 N N . TRP A 1 222 ? 26.070 38.749 17.750 1.00 11.99 222 TRP A N 1
ATOM 1757 C CA . TRP A 1 222 ? 27.241 39.474 17.313 1.00 11.49 222 TRP A CA 1
ATOM 1758 C C . TRP A 1 222 ? 28.285 38.505 16.728 1.00 13.04 222 TRP A C 1
ATOM 1759 O O . TRP A 1 222 ? 28.085 37.283 16.769 1.00 13.11 222 TRP A O 1
ATOM 1770 N N . SER A 1 223 ? 29.378 39.049 16.186 1.00 12.90 223 SER A N 1
ATOM 1771 C CA . SER A 1 223 ? 30.441 38.200 15.646 1.00 12.35 223 SER A CA 1
ATOM 1772 C C . SER A 1 223 ? 31.482 38.025 16.721 1.00 13.66 223 SER A C 1
ATOM 1773 O O . SER A 1 223 ? 32.009 38.996 17.245 1.00 13.95 223 SER A O 1
ATOM 1776 N N . ILE A 1 224 ? 31.718 36.767 17.132 1.00 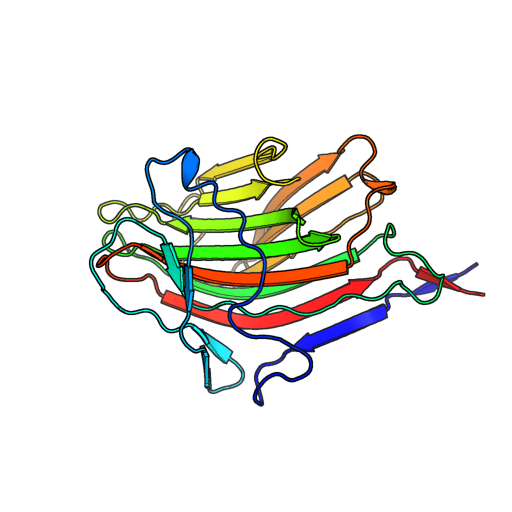12.13 224 ILE A N 1
ATOM 1777 C CA . ILE A 1 224 ? 32.638 36.512 18.220 1.00 11.73 224 ILE A CA 1
ATOM 1778 C C . ILE A 1 224 ? 33.433 35.255 17.983 1.00 11.93 224 ILE A C 1
ATOM 1779 O O . ILE A 1 224 ? 32.873 34.230 17.610 1.00 12.07 224 ILE A O 1
ATOM 1784 N N . ASN A 1 225 ? 34.751 35.338 18.207 1.00 10.65 225 ASN A N 1
ATOM 1785 C CA . ASN A 1 225 ? 35.559 34.144 18.178 1.00 10.63 225 ASN A CA 1
ATOM 1786 C C . ASN A 1 225 ? 36.656 34.254 19.229 1.00 11.14 225 ASN A C 1
ATOM 1787 O O . ASN A 1 225 ? 36.958 35.361 19.695 1.00 11.18 225 ASN A O 1
ATOM 1792 N N . TRP A 1 226 ? 37.204 33.113 19.655 1.00 10.75 226 TRP A N 1
ATOM 1793 C CA . TRP A 1 226 ? 38.110 33.027 20.800 1.00 10.38 226 TRP A CA 1
ATOM 1794 C C . TRP A 1 226 ? 39.343 32.307 20.297 1.00 10.97 226 TRP A C 1
ATOM 1795 O O . TRP A 1 226 ? 39.266 31.159 19.849 1.00 11.34 226 TRP A O 1
ATOM 1806 N N . GLN A 1 227 ? 40.482 33.018 20.274 1.00 10.26 227 GLN A N 1
ATOM 1807 C CA . GLN A 1 227 ? 41.674 32.534 19.575 1.00 10.82 227 GLN A CA 1
ATOM 1808 C C . GLN A 1 227 ? 42.754 31.951 20.464 1.00 11.12 227 GLN A C 1
ATOM 1809 O O . GLN A 1 227 ? 43.626 31.242 19.955 1.00 12.19 227 GLN A O 1
ATOM 1815 N N . ASP A 1 228 ? 42.716 32.219 21.773 1.00 11.13 228 ASP A N 1
ATOM 1816 C CA . ASP A 1 228 ? 43.767 31.751 22.664 1.00 10.31 228 ASP A CA 1
ATOM 1817 C C . ASP A 1 228 ? 43.289 31.952 24.079 1.00 12.05 228 ASP A C 1
ATOM 1818 O O . ASP A 1 228 ? 42.544 32.903 24.367 1.00 11.46 228 ASP A O 1
ATOM 1823 N N . SER A 1 229 ? 43.731 31.074 24.984 1.00 10.92 229 SER A N 1
ATOM 1824 C CA . SER A 1 229 ? 43.411 31.208 26.398 1.00 10.42 229 SER A CA 1
ATOM 1825 C C . SER A 1 229 ? 44.560 30.680 27.235 1.00 11.57 229 SER A C 1
ATOM 1826 O O . SER A 1 229 ? 45.069 29.592 26.949 1.00 12.69 229 SER A O 1
ATOM 1829 N N . TYR A 1 230 ? 44.916 31.376 28.323 1.00 11.55 230 TYR A N 1
ATOM 1830 C CA . TYR A 1 230 ? 45.890 30.816 29.255 1.00 11.36 230 TYR A CA 1
ATOM 1831 C C . TYR A 1 230 ? 45.726 31.472 30.591 1.00 12.12 230 TYR A C 1
ATOM 1832 O O . TYR A 1 230 ? 45.237 32.605 30.710 1.00 11.66 230 TYR A O 1
ATOM 1841 N N . PHE A 1 231 ? 46.224 30.777 31.611 1.00 12.00 231 PHE A N 1
ATOM 1842 C CA . PHE A 1 231 ? 46.291 31.307 32.960 1.00 11.24 231 PHE A CA 1
ATOM 1843 C C . PHE A 1 231 ? 47.692 31.016 33.462 1.00 14.10 231 PHE A C 1
ATOM 1844 O O . PHE A 1 231 ? 48.188 29.886 33.297 1.00 13.51 231 PHE A O 1
ATOM 1852 N N . GLU A 1 232 ? 48.335 32.022 34.055 1.00 12.39 232 GLU A N 1
ATOM 1853 C CA . GLU A 1 232 ? 49.635 31.873 34.685 1.00 13.08 232 GLU A CA 1
ATOM 1854 C C . GLU A 1 232 ? 49.662 32.427 36.076 1.00 14.39 232 GLU A C 1
ATOM 1855 O O . GLU A 1 232 ? 49.228 33.555 36.288 1.00 14.17 232 GLU A O 1
ATOM 1861 N N . TRP A 1 233 ? 50.271 31.678 36.997 1.00 12.76 233 TRP A N 1
ATOM 1862 C CA . TRP A 1 233 ? 50.643 32.227 38.283 1.00 13.45 233 TRP A CA 1
ATOM 1863 C C . TRP A 1 233 ? 51.889 33.078 38.005 1.00 15.89 233 TRP A C 1
ATOM 1864 O O . TRP A 1 233 ? 52.749 32.650 37.231 1.00 16.81 233 TRP A O 1
ATOM 1875 N N . ILE A 1 234 ? 51.985 34.266 38.603 1.00 15.80 234 ILE A N 1
ATOM 1876 C CA . ILE A 1 234 ? 53.139 35.136 38.368 1.00 17.94 234 ILE A CA 1
ATOM 1877 C C . ILE A 1 234 ? 53.786 35.534 39.692 1.00 22.05 234 ILE A C 1
ATOM 1878 O O . ILE A 1 234 ? 53.171 35.396 40.760 1.00 21.42 234 ILE A O 1
ATOM 1883 N N . ASN A 1 235 ? 55.059 35.967 39.625 1.00 22.62 235 ASN A N 1
ATOM 1884 C CA . ASN A 1 235 ? 55.835 36.359 40.815 1.00 25.49 235 ASN A CA 1
ATOM 1885 C C . ASN A 1 235 ? 55.827 35.191 41.822 1.00 29.00 235 ASN A C 1
ATOM 1886 O O . ASN A 1 235 ? 55.472 35.384 42.994 1.00 29.79 235 ASN A O 1
ATOM 1891 N N . VAL A 1 236 ? 56.102 33.955 41.324 1.00 22.83 236 VAL A N 1
ATOM 1892 C CA . VAL A 1 236 ? 56.055 32.764 42.184 1.00 22.24 236 VAL A CA 1
ATOM 1893 C C . VAL A 1 236 ? 57.421 32.609 42.819 1.00 29.73 236 VAL A C 1
ATOM 1894 O O . VAL A 1 236 ? 58.412 32.353 42.110 1.00 27.52 236 VAL A O 1
ATOM 1898 N N . ASP A 1 237 ? 57.496 32.668 44.150 1.00 30.05 237 ASP A N 1
ATOM 1899 C CA . ASP A 1 237 ? 58.784 32.462 44.839 1.00 33.46 237 ASP A CA 1
ATOM 1900 C C . ASP A 1 237 ? 59.317 31.065 44.639 1.00 44.90 237 ASP A C 1
ATOM 1901 O O . ASP A 1 237 ? 58.599 30.131 44.654 1.00 41.79 237 ASP A O 1
ATOM 1906 N N . TYR A 1 238 ? 60.628 30.958 44.514 1.00 51.52 238 TYR A N 1
ATOM 1907 C CA . TYR A 1 238 ? 61.321 29.669 44.474 1.00 56.45 238 TYR A CA 1
ATOM 1908 C C . TYR A 1 238 ? 62.748 29.887 44.958 1.00 65.61 238 TYR A C 1
ATOM 1909 O O . TYR A 1 238 ? 63.267 30.980 44.910 1.00 65.75 238 TYR A O 1
ATOM 1918 N N . TRP A 1 239 ? 63.356 28.837 45.477 1.00 64.99 239 TRP A N 1
ATOM 1919 C CA . TRP A 1 239 ? 64.736 28.936 45.918 1.00 116.82 239 TRP A CA 1
ATOM 1920 C C . TRP A 1 239 ? 65.497 27.815 45.269 1.00 148.37 239 TRP A C 1
ATOM 1921 O O . TRP A 1 239 ? 64.916 27.040 44.547 1.00 108.00 239 TRP A O 1
#

Foldseek 3Di:
DAWFKFWQDKQQLPDPDDQKDKFPAADAPQQVVVVADDEGADAAWDGDPSWTFWDDAQAAGRYWYTMKMKHWDAADPLRDQLAKKKKKWKKFWAFDLQAWKKKWKFWADPRKTQKIWMWIDHHRHDRWIWTWIWGIHDPPIDTPDIHGDPCVVVDGTMWMWMWIDDQQKIKTFTADPPPGDGDIDIDRHPPSSVDGTIMIMMTMTGGHRGHHTGMMIRMIIMMRTRHDDD

Nearest PDB structures (foldseek):
  5ly8-assembly1_A  TM=1.004E+00  e=1.076E-46  Lactobacillus phage J-1
  1gz9-assembly1_A  TM=5.725E-01  e=9.323E-07  Erythrina crista-galli
  1lul-assembly1_A  TM=5.898E-01  e=5.384E-06  Vigna cylindrica
  4wv8-assembly1_C  TM=5.476E-01  e=1.207E-06  Vatairea macrocarpa
  4u2a-assembly1_A  TM=5.682E-01  e=4.856E-06  Vatairea macrocarpa

Radius of gyration: 17.0 Å; Cα contacts (8 Å, |Δi|>4): 681; chains: 1; bounding box: 52×36×40 Å